Protein AF-A0A832CGD1-F1 (afdb_monomer_lite)

Structure (mmCIF, N/CA/C/O backbone):
data_AF-A0A832CGD1-F1
#
_entry.id   AF-A0A832CGD1-F1
#
loop_
_atom_site.group_PDB
_atom_site.id
_atom_site.type_symbol
_atom_site.label_atom_id
_atom_site.label_alt_id
_atom_site.label_comp_id
_atom_site.label_asym_id
_atom_site.label_entity_id
_atom_site.label_seq_id
_atom_site.pdbx_PDB_ins_code
_atom_site.Cartn_x
_atom_site.Cartn_y
_atom_site.Cartn_z
_atom_site.occupancy
_atom_site.B_iso_or_equiv
_atom_site.auth_seq_id
_atom_site.auth_comp_id
_atom_site.auth_asym_id
_atom_site.auth_atom_id
_atom_site.pdbx_PDB_model_num
ATOM 1 N N . MET A 1 1 ? 2.651 -14.752 -10.579 1.00 85.81 1 MET A N 1
ATOM 2 C CA . MET A 1 1 ? 2.987 -15.434 -9.308 1.00 85.81 1 MET A CA 1
ATOM 3 C C . MET A 1 1 ? 3.191 -14.340 -8.291 1.00 85.81 1 MET A C 1
ATOM 5 O O . MET A 1 1 ? 4.000 -13.462 -8.562 1.00 85.81 1 MET A O 1
ATOM 9 N N . LEU A 1 2 ? 2.469 -14.398 -7.171 1.00 92.62 2 LEU A N 1
ATOM 10 C CA . LEU A 1 2 ? 2.528 -13.385 -6.123 1.00 92.62 2 LEU A CA 1
ATOM 11 C C . LEU A 1 2 ? 3.598 -13.738 -5.085 1.00 92.62 2 LEU A C 1
ATOM 13 O O . LEU A 1 2 ? 3.542 -14.809 -4.482 1.00 92.62 2 LEU A O 1
ATOM 17 N N . ILE A 1 3 ? 4.531 -12.819 -4.861 1.00 94.88 3 ILE A N 1
ATOM 18 C CA . ILE A 1 3 ? 5.553 -12.885 -3.817 1.00 94.88 3 ILE A CA 1
ATOM 19 C C . ILE A 1 3 ? 5.246 -11.794 -2.791 1.00 94.88 3 ILE A C 1
ATOM 21 O O . ILE A 1 3 ? 5.273 -10.608 -3.117 1.00 94.88 3 ILE A O 1
ATOM 25 N N . ASN A 1 4 ? 4.951 -12.182 -1.552 1.00 94.81 4 ASN A N 1
ATOM 26 C CA . ASN A 1 4 ? 4.681 -11.230 -0.475 1.00 94.81 4 ASN A CA 1
ATOM 27 C C . ASN A 1 4 ? 5.993 -10.701 0.116 1.00 94.81 4 ASN A C 1
ATOM 29 O O . ASN A 1 4 ? 6.898 -11.478 0.405 1.00 94.81 4 ASN A O 1
ATOM 33 N N . ILE A 1 5 ? 6.065 -9.388 0.333 1.00 95.12 5 ILE A N 1
ATOM 34 C CA . ILE A 1 5 ? 7.210 -8.711 0.956 1.00 95.12 5 ILE A CA 1
ATOM 35 C C . ILE A 1 5 ? 6.935 -8.508 2.447 1.00 95.12 5 ILE A C 1
ATOM 37 O O . ILE A 1 5 ? 7.677 -8.986 3.299 1.00 95.12 5 ILE A O 1
ATOM 41 N N . ILE A 1 6 ? 5.870 -7.770 2.774 1.00 95.19 6 ILE A N 1
ATOM 42 C CA . ILE A 1 6 ? 5.531 -7.407 4.153 1.00 95.19 6 ILE A CA 1
ATOM 43 C C . ILE A 1 6 ? 4.037 -7.113 4.283 1.00 95.19 6 ILE A C 1
ATOM 45 O O . ILE A 1 6 ? 3.403 -6.632 3.343 1.00 95.19 6 ILE A O 1
ATOM 49 N N . THR A 1 7 ? 3.500 -7.344 5.479 1.00 97.19 7 THR A N 1
ATOM 50 C CA . THR A 1 7 ? 2.145 -6.944 5.861 1.00 97.19 7 THR A CA 1
ATOM 51 C C . THR A 1 7 ? 2.207 -5.952 7.017 1.00 97.19 7 THR A C 1
ATOM 53 O O . THR A 1 7 ? 2.860 -6.204 8.029 1.00 97.19 7 THR A O 1
ATOM 56 N N . VAL A 1 8 ? 1.524 -4.819 6.869 1.00 96.00 8 VAL A N 1
ATOM 57 C CA . VAL A 1 8 ? 1.382 -3.780 7.892 1.00 96.00 8 VAL A CA 1
ATOM 58 C C . VAL A 1 8 ? -0.032 -3.842 8.452 1.00 96.00 8 VAL A C 1
ATOM 60 O O . VAL A 1 8 ? -1.003 -3.710 7.708 1.00 96.00 8 VAL A O 1
ATOM 63 N N . LYS A 1 9 ? -0.144 -4.021 9.770 1.00 97.06 9 LYS A N 1
ATOM 64 C CA . LYS A 1 9 ? -1.425 -3.936 10.475 1.00 97.06 9 LYS A CA 1
ATOM 65 C C . LYS A 1 9 ? -1.806 -2.479 10.667 1.00 97.06 9 LYS A C 1
ATOM 67 O O . LYS A 1 9 ? -0.977 -1.690 11.102 1.00 97.06 9 LYS A O 1
ATOM 72 N N . ILE A 1 10 ? -3.061 -2.149 10.400 1.00 96.81 10 ILE A N 1
ATOM 73 C CA . ILE A 1 10 ? -3.639 -0.831 10.645 1.00 96.81 10 ILE A CA 1
ATOM 74 C C . ILE A 1 10 ? -4.570 -0.939 11.844 1.00 96.81 10 ILE A C 1
ATOM 76 O O . ILE A 1 10 ? -5.603 -1.602 11.775 1.00 96.81 10 ILE A O 1
ATOM 80 N N . LYS A 1 11 ? -4.216 -0.283 12.945 1.00 94.50 11 LYS A N 1
ATOM 81 C CA . LYS A 1 11 ? -5.024 -0.221 14.169 1.00 94.50 11 LYS A CA 1
ATOM 82 C C . LYS A 1 11 ? -5.060 1.186 14.761 1.00 94.50 11 LYS A C 1
ATOM 84 O O . LYS A 1 11 ? -6.083 1.600 15.301 1.00 94.50 11 LYS A O 1
ATOM 89 N N . TYR A 1 12 ? -3.964 1.920 14.638 1.00 93.06 12 TYR A N 1
ATOM 90 C CA . TYR A 1 12 ? -3.787 3.277 15.129 1.00 93.06 12 TYR A CA 1
ATOM 91 C C . TYR A 1 12 ? -3.456 4.226 13.976 1.00 93.06 12 TYR A C 1
ATOM 93 O O . TYR A 1 12 ? -3.007 3.816 12.907 1.00 93.06 12 TYR A O 1
ATOM 101 N N . GLU A 1 13 ? -3.630 5.528 14.195 1.00 88.31 13 GLU A N 1
ATOM 102 C CA . GLU A 1 13 ? -3.329 6.539 13.175 1.00 88.31 13 GLU A CA 1
ATOM 103 C C . GLU A 1 13 ? -1.858 6.512 12.718 1.00 88.31 13 GLU A C 1
ATOM 105 O O . GLU A 1 13 ? -1.567 6.743 11.545 1.00 88.31 13 GLU A O 1
ATOM 110 N N . GLN A 1 14 ? -0.932 6.168 13.618 1.00 91.25 14 GLN A N 1
ATOM 111 C CA . GLN A 1 14 ? 0.495 6.028 13.307 1.00 91.25 14 GLN A CA 1
ATOM 112 C C . GLN A 1 14 ? 0.762 4.917 12.278 1.00 91.25 14 GLN A C 1
ATOM 114 O O . GLN A 1 14 ? 1.667 5.050 11.455 1.00 91.25 14 GLN A O 1
ATOM 119 N N . ASP A 1 15 ? -0.071 3.874 12.243 1.00 93.81 15 ASP A N 1
ATOM 120 C CA . ASP A 1 15 ? 0.079 2.768 11.293 1.00 93.81 15 ASP A CA 1
ATOM 121 C C . ASP A 1 15 ? -0.195 3.216 9.850 1.00 93.81 15 ASP A C 1
ATOM 123 O O . ASP A 1 15 ? 0.390 2.688 8.906 1.00 93.81 15 ASP A O 1
ATOM 127 N N . VAL A 1 16 ? -1.029 4.247 9.661 1.00 93.81 16 VAL A N 1
ATOM 128 C CA . VAL A 1 16 ? -1.251 4.876 8.346 1.00 93.81 16 VAL A CA 1
ATOM 129 C C . VAL A 1 16 ? 0.039 5.528 7.845 1.00 93.81 16 VAL A C 1
ATOM 131 O O . VAL A 1 16 ? 0.376 5.426 6.663 1.00 93.81 16 VAL A O 1
ATOM 134 N N . VAL A 1 17 ? 0.779 6.188 8.742 1.00 92.81 17 VAL A N 1
ATOM 135 C CA . VAL A 1 17 ? 2.075 6.802 8.422 1.00 92.81 17 VAL A CA 1
ATOM 136 C C . VAL A 1 17 ? 3.101 5.720 8.095 1.00 92.81 17 VAL A C 1
ATOM 138 O O . VAL A 1 17 ? 3.796 5.835 7.085 1.00 92.81 17 VAL A O 1
ATOM 141 N N . LEU A 1 18 ? 3.140 4.644 8.885 1.00 93.31 18 LEU A N 1
ATOM 142 C CA . LEU A 1 18 ? 4.021 3.506 8.639 1.00 93.31 18 LEU A CA 1
ATOM 143 C C . LEU A 1 18 ? 3.732 2.851 7.281 1.00 93.31 18 LEU A C 1
ATOM 145 O O . LEU A 1 18 ? 4.651 2.654 6.490 1.00 93.31 18 LEU A O 1
ATOM 149 N N . ALA A 1 19 ? 2.467 2.569 6.959 1.00 96.19 19 ALA A N 1
ATOM 150 C CA . ALA A 1 19 ? 2.083 1.984 5.675 1.00 96.19 19 ALA A CA 1
ATOM 151 C C . ALA A 1 19 ? 2.499 2.868 4.489 1.00 96.19 19 ALA A C 1
ATOM 153 O O . ALA A 1 19 ? 3.036 2.368 3.499 1.00 96.19 19 ALA A O 1
ATOM 154 N N . ARG A 1 20 ? 2.324 4.191 4.606 1.00 96.25 20 ARG A N 1
ATOM 155 C CA . ARG A 1 20 ? 2.798 5.161 3.608 1.00 96.25 20 ARG A CA 1
ATOM 156 C C . ARG A 1 20 ? 4.315 5.103 3.426 1.00 96.25 20 ARG A C 1
ATOM 158 O O . ARG A 1 20 ? 4.786 5.126 2.288 1.00 96.25 20 ARG A O 1
ATOM 165 N N . GLN A 1 21 ? 5.070 5.079 4.525 1.00 94.88 21 GLN A N 1
ATOM 166 C CA . GLN A 1 21 ? 6.532 5.011 4.494 1.00 94.88 21 GLN A CA 1
ATOM 167 C C . GLN A 1 21 ? 6.996 3.714 3.830 1.00 94.88 21 GLN A C 1
ATOM 169 O O . GLN A 1 21 ? 7.759 3.775 2.871 1.00 94.88 21 GLN A O 1
ATOM 174 N N . ARG A 1 22 ? 6.443 2.562 4.237 1.00 95.25 22 ARG A N 1
ATOM 175 C CA . ARG A 1 22 ? 6.742 1.257 3.625 1.00 95.25 22 ARG A CA 1
ATOM 176 C C . ARG A 1 22 ? 6.445 1.237 2.131 1.00 95.25 22 ARG A C 1
ATOM 178 O O . ARG A 1 22 ? 7.292 0.805 1.358 1.00 95.25 22 ARG A O 1
ATOM 185 N N . ALA A 1 23 ? 5.301 1.775 1.711 1.00 97.62 23 ALA A N 1
ATOM 186 C CA . ALA A 1 23 ? 4.961 1.888 0.296 1.00 97.62 23 ALA A CA 1
ATOM 187 C C . ALA A 1 23 ? 6.006 2.694 -0.492 1.00 97.62 23 ALA A C 1
ATOM 189 O O . ALA A 1 23 ? 6.390 2.297 -1.591 1.00 97.62 23 ALA A O 1
ATOM 190 N N . ARG A 1 24 ? 6.482 3.812 0.075 1.00 97.06 24 ARG A N 1
ATOM 191 C CA . ARG A 1 24 ? 7.497 4.664 -0.554 1.00 97.06 24 ARG A CA 1
ATOM 192 C C . ARG A 1 24 ? 8.859 3.971 -0.629 1.00 97.06 24 ARG A C 1
ATOM 194 O O . ARG A 1 24 ? 9.450 3.972 -1.705 1.00 97.06 24 ARG A O 1
ATOM 201 N N . THR A 1 25 ? 9.332 3.375 0.468 1.00 95.19 25 THR A N 1
ATOM 202 C CA . THR A 1 25 ? 10.621 2.664 0.502 1.00 95.19 25 THR A CA 1
ATOM 203 C C . THR A 1 25 ? 10.621 1.505 -0.489 1.00 95.19 25 THR A C 1
ATOM 205 O O . THR A 1 25 ? 11.527 1.409 -1.312 1.00 95.19 25 THR A O 1
ATOM 208 N N . ILE A 1 26 ? 9.576 0.666 -0.481 1.00 96.75 26 ILE A N 1
ATOM 209 C CA . ILE A 1 26 ? 9.467 -0.460 -1.418 1.00 96.75 26 ILE A CA 1
ATOM 210 C C . ILE A 1 26 ? 9.457 0.0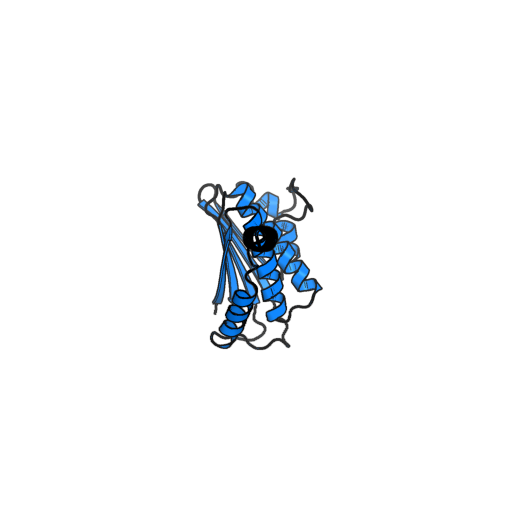51 -2.858 1.00 96.75 26 ILE A C 1
ATOM 212 O O . ILE A 1 26 ? 10.206 -0.460 -3.680 1.00 96.75 26 ILE A O 1
ATOM 216 N N . ALA A 1 27 ? 8.685 1.097 -3.167 1.00 97.94 27 ALA A N 1
ATOM 217 C CA . ALA A 1 27 ? 8.691 1.676 -4.507 1.00 97.94 27 ALA A CA 1
ATOM 218 C C . ALA A 1 27 ? 10.096 2.158 -4.931 1.00 97.94 27 ALA A C 1
ATOM 220 O O . ALA A 1 27 ? 10.508 1.925 -6.065 1.00 97.94 27 ALA A O 1
ATOM 221 N N . GLY A 1 28 ? 10.870 2.760 -4.023 1.00 96.56 28 GLY A N 1
ATOM 222 C CA . GLY A 1 28 ? 12.266 3.117 -4.293 1.00 96.56 28 GLY A CA 1
ATOM 223 C C . GLY A 1 28 ? 13.144 1.900 -4.603 1.00 96.56 28 GLY A C 1
ATOM 224 O O . GLY A 1 28 ? 13.869 1.901 -5.596 1.00 96.56 28 GLY A O 1
ATOM 225 N N . LEU A 1 29 ? 13.025 0.833 -3.809 1.00 95.06 29 LEU A N 1
ATOM 226 C CA . LEU A 1 29 ? 13.774 -0.418 -3.999 1.00 95.06 29 LEU A CA 1
ATOM 227 C C . LEU A 1 29 ? 13.379 -1.167 -5.282 1.00 95.06 29 LEU A C 1
ATOM 229 O O . LEU A 1 29 ? 14.200 -1.873 -5.864 1.00 95.06 29 LEU A O 1
ATOM 233 N N . LEU A 1 30 ? 12.145 -0.982 -5.752 1.00 96.31 30 LEU A N 1
ATOM 234 C CA . LEU A 1 30 ? 11.656 -1.523 -7.022 1.00 96.31 30 LEU A CA 1
ATOM 235 C C . LEU A 1 30 ? 12.039 -0.666 -8.241 1.00 96.31 30 LEU A C 1
ATOM 237 O O . LEU A 1 30 ? 11.706 -1.033 -9.368 1.00 96.31 30 LEU A O 1
ATOM 241 N N . GLY A 1 31 ? 12.744 0.452 -8.041 1.00 96.75 31 GLY A N 1
ATOM 242 C CA . GLY A 1 31 ? 13.248 1.311 -9.114 1.00 96.75 31 GLY A CA 1
ATOM 243 C C . GLY A 1 31 ? 12.253 2.349 -9.637 1.00 96.75 31 GLY A C 1
ATOM 244 O O . GLY A 1 31 ? 12.513 2.959 -10.669 1.00 96.75 31 GLY A O 1
ATOM 245 N N . PHE A 1 32 ? 11.130 2.583 -8.949 1.00 98.25 32 PHE A N 1
ATOM 246 C CA . PHE A 1 32 ? 10.210 3.659 -9.328 1.00 98.25 32 PHE A CA 1
ATOM 247 C C . PHE A 1 32 ? 10.850 5.036 -9.128 1.00 98.25 32 PHE A C 1
ATOM 249 O O . PHE A 1 32 ? 11.561 5.277 -8.147 1.00 98.25 32 PHE A O 1
ATOM 256 N N . ASP A 1 33 ? 10.528 5.975 -10.017 1.00 97.94 33 ASP A N 1
ATOM 257 C CA . ASP A 1 33 ? 10.964 7.361 -9.881 1.00 97.94 33 ASP A CA 1
ATOM 258 C C . ASP A 1 33 ? 10.285 8.079 -8.693 1.00 97.94 33 ASP A C 1
ATOM 260 O O . ASP A 1 33 ? 9.327 7.598 -8.080 1.00 97.94 33 ASP A O 1
ATOM 264 N N . ASN A 1 34 ? 10.770 9.275 -8.353 1.00 97.38 34 ASN A N 1
ATOM 265 C CA . ASN A 1 34 ? 10.245 10.048 -7.222 1.00 97.38 34 ASN A CA 1
ATOM 266 C C . ASN A 1 34 ? 8.763 10.441 -7.370 1.00 97.38 34 ASN A C 1
ATOM 268 O O . ASN A 1 34 ? 8.069 10.622 -6.358 1.00 97.38 34 ASN A O 1
ATOM 272 N N . ASN A 1 35 ? 8.273 10.599 -8.601 1.00 97.56 35 ASN A N 1
ATOM 273 C CA . ASN A 1 35 ? 6.882 10.954 -8.859 1.00 97.56 35 ASN A CA 1
ATOM 274 C C . ASN A 1 35 ? 5.979 9.751 -8.589 1.00 97.56 35 ASN A C 1
ATOM 276 O O . ASN A 1 35 ? 5.002 9.880 -7.849 1.00 97.56 35 ASN A O 1
ATOM 280 N N . ASP A 1 36 ? 6.329 8.577 -9.106 1.00 98.19 36 ASP A N 1
ATOM 281 C CA . ASP A 1 36 ? 5.583 7.344 -8.885 1.00 98.19 36 ASP A CA 1
ATOM 282 C C . ASP A 1 36 ? 5.668 6.877 -7.432 1.00 98.19 36 ASP A C 1
ATOM 284 O O . ASP A 1 36 ? 4.635 6.548 -6.851 1.00 98.19 36 ASP A O 1
ATOM 288 N N . GLN A 1 37 ? 6.824 6.987 -6.771 1.00 98.31 37 GLN A N 1
ATOM 289 C CA . GLN A 1 37 ? 6.926 6.783 -5.319 1.00 98.31 37 GLN A CA 1
ATOM 290 C C . GLN A 1 37 ? 5.929 7.663 -4.545 1.00 98.31 37 GLN A C 1
ATOM 292 O O . GLN A 1 37 ? 5.281 7.224 -3.588 1.00 98.31 37 GLN A O 1
ATOM 297 N N . THR A 1 38 ? 5.775 8.924 -4.958 1.00 96.62 38 THR A N 1
ATOM 298 C CA . THR A 1 38 ? 4.822 9.853 -4.342 1.00 96.62 38 THR A CA 1
ATOM 299 C C . THR A 1 38 ? 3.382 9.431 -4.621 1.00 96.62 38 THR A C 1
ATOM 301 O O . THR A 1 38 ? 2.594 9.358 -3.681 1.00 96.62 38 THR A O 1
ATOM 304 N N . ARG A 1 39 ? 3.043 9.075 -5.865 1.00 97.38 39 ARG A N 1
ATOM 305 C CA . ARG A 1 39 ? 1.707 8.588 -6.249 1.00 97.38 39 ARG A CA 1
ATOM 306 C C . ARG A 1 39 ? 1.305 7.331 -5.481 1.00 97.38 39 ARG A C 1
ATOM 308 O O . ARG A 1 39 ? 0.238 7.322 -4.872 1.00 97.38 39 ARG A O 1
ATOM 315 N N . ILE A 1 40 ? 2.181 6.327 -5.442 1.00 98.50 40 ILE A N 1
ATOM 316 C CA . ILE A 1 40 ? 1.960 5.064 -4.730 1.00 98.50 40 ILE A CA 1
ATOM 317 C C . ILE A 1 40 ? 1.754 5.331 -3.235 1.00 98.50 40 ILE A C 1
ATOM 319 O O . ILE A 1 40 ? 0.754 4.907 -2.659 1.00 98.50 40 ILE A O 1
ATOM 323 N N . SER A 1 41 ? 2.658 6.088 -2.600 1.00 97.19 41 SER A N 1
ATOM 324 C CA . SER A 1 41 ? 2.548 6.385 -1.164 1.00 97.19 41 SER A CA 1
ATOM 325 C C . SER A 1 41 ? 1.276 7.175 -0.817 1.00 97.19 41 SER A C 1
ATOM 327 O O . SER A 1 41 ? 0.658 6.924 0.221 1.00 97.19 41 SER A O 1
ATOM 329 N N . THR A 1 42 ? 0.835 8.084 -1.692 1.00 95.94 42 THR A N 1
ATOM 330 C CA . THR A 1 42 ? -0.434 8.807 -1.540 1.00 95.94 42 THR A CA 1
ATOM 331 C C . THR A 1 42 ? -1.625 7.859 -1.665 1.00 95.94 42 THR A C 1
ATOM 333 O O . THR A 1 42 ? -2.478 7.864 -0.783 1.00 95.94 42 THR A O 1
ATOM 336 N N . ALA A 1 43 ? -1.663 6.992 -2.683 1.00 97.06 43 ALA A N 1
ATOM 337 C CA . ALA A 1 43 ? -2.739 6.014 -2.858 1.00 97.06 43 ALA A CA 1
ATOM 338 C C . ALA A 1 43 ? -2.874 5.081 -1.642 1.00 97.06 43 ALA A C 1
ATOM 340 O O . ALA A 1 43 ? -3.970 4.904 -1.111 1.00 97.06 43 ALA A O 1
ATOM 341 N N . VAL A 1 44 ? -1.752 4.560 -1.133 1.00 98.00 44 VAL A N 1
ATOM 342 C CA . VAL A 1 44 ? -1.726 3.735 0.086 1.00 98.00 44 VAL A CA 1
ATOM 343 C C . VAL A 1 44 ? -2.226 4.513 1.302 1.00 98.00 44 VAL A C 1
ATOM 345 O O . VAL A 1 44 ? -3.003 3.975 2.084 1.00 98.00 44 VAL A O 1
ATOM 348 N N . SER A 1 45 ? -1.850 5.788 1.444 1.00 96.00 45 SER A N 1
ATOM 349 C CA . SER A 1 45 ? -2.306 6.634 2.558 1.00 96.00 45 SER A CA 1
ATOM 350 C C . SER A 1 45 ? -3.819 6.838 2.563 1.00 96.00 45 SER A C 1
ATOM 352 O O . SER A 1 45 ? -4.429 6.829 3.632 1.00 96.00 45 SER A O 1
ATOM 354 N N . GLU A 1 46 ? -4.427 7.028 1.390 1.00 94.94 46 GLU A N 1
ATOM 355 C CA . GLU A 1 46 ? -5.877 7.204 1.262 1.00 94.94 46 GLU A CA 1
ATOM 356 C C . GLU A 1 46 ? -6.625 5.928 1.676 1.00 94.94 46 GLU A C 1
ATOM 358 O O . GLU A 1 46 ? -7.555 5.989 2.484 1.00 94.94 46 GLU A O 1
ATOM 363 N N . ILE A 1 47 ? -6.187 4.758 1.197 1.00 96.12 47 ILE A N 1
ATOM 364 C CA . ILE A 1 47 ? -6.833 3.480 1.535 1.00 96.12 47 ILE A CA 1
ATOM 365 C C . ILE A 1 47 ? -6.594 3.097 3.002 1.00 96.12 47 ILE A C 1
ATOM 367 O O . ILE A 1 47 ? -7.542 2.747 3.703 1.00 96.12 47 ILE A O 1
ATOM 371 N N . ALA A 1 48 ? -5.369 3.249 3.510 1.00 96.25 48 ALA A N 1
ATOM 372 C CA . ALA A 1 48 ? -5.046 2.998 4.916 1.00 96.25 48 ALA A CA 1
ATOM 373 C C . ALA A 1 48 ? -5.872 3.881 5.864 1.00 96.25 48 ALA A C 1
ATOM 375 O O . ALA A 1 48 ? -6.362 3.422 6.898 1.00 96.25 48 ALA A O 1
ATOM 376 N N . ARG A 1 49 ? -6.081 5.152 5.498 1.00 93.81 49 ARG A N 1
ATOM 377 C CA . ARG A 1 49 ? -6.926 6.072 6.264 1.00 93.81 49 ARG A CA 1
ATOM 378 C C . ARG A 1 49 ? -8.385 5.634 6.270 1.00 93.81 49 ARG A C 1
ATOM 380 O O . ARG A 1 49 ? -9.031 5.774 7.307 1.00 93.81 49 ARG A O 1
ATOM 387 N N . ASN A 1 50 ? -8.897 5.110 5.158 1.00 92.62 50 ASN A N 1
ATOM 388 C CA . ASN A 1 50 ? -10.261 4.586 5.101 1.00 92.62 50 ASN A CA 1
ATOM 389 C C . ASN A 1 50 ? -10.428 3.359 6.002 1.00 92.62 50 ASN A C 1
ATOM 391 O O . ASN A 1 50 ? -11.385 3.314 6.773 1.00 92.62 50 ASN A O 1
ATOM 395 N N . ILE A 1 51 ? -9.465 2.434 5.977 1.00 94.88 51 ILE A N 1
ATOM 396 C CA . ILE A 1 51 ? -9.432 1.268 6.872 1.00 94.88 51 ILE A CA 1
ATOM 397 C C . ILE A 1 51 ? -9.468 1.718 8.337 1.00 94.88 51 ILE A C 1
ATOM 399 O O . ILE A 1 51 ? -10.340 1.304 9.102 1.00 94.88 51 ILE A O 1
ATOM 403 N N . TYR A 1 52 ? -8.573 2.630 8.724 1.00 94.12 52 TYR A N 1
ATOM 404 C CA . TYR A 1 52 ? -8.518 3.135 10.095 1.00 94.12 52 TYR A CA 1
ATOM 405 C C . TYR A 1 52 ? -9.820 3.836 10.516 1.00 94.12 52 TYR A C 1
ATOM 407 O O . TYR A 1 52 ? -10.381 3.527 11.565 1.00 94.12 52 TYR A O 1
ATOM 415 N N . LYS A 1 53 ? -10.326 4.767 9.696 1.00 90.56 53 LYS A N 1
ATOM 416 C CA . LYS A 1 53 ? -11.473 5.613 10.064 1.00 90.56 53 LYS A CA 1
ATOM 417 C C . LYS A 1 53 ? -12.819 4.899 10.011 1.00 90.56 53 LYS A C 1
ATOM 419 O O . LYS A 1 53 ? -13.695 5.228 10.806 1.00 90.56 53 LYS A O 1
ATOM 424 N N . TYR A 1 54 ? -13.018 4.002 9.048 1.00 89.19 54 TYR A N 1
ATOM 425 C CA . TYR A 1 54 ? -14.343 3.454 8.749 1.00 89.19 54 TYR A CA 1
ATOM 426 C C . TYR A 1 54 ? -14.489 1.971 9.084 1.00 89.19 54 TYR A C 1
ATOM 428 O O . TYR A 1 54 ? -15.619 1.536 9.311 1.00 89.19 54 TYR A O 1
ATOM 436 N N . ALA A 1 55 ? -13.386 1.218 9.145 1.00 90.56 55 ALA A N 1
ATOM 437 C CA . ALA A 1 55 ? -13.407 -0.213 9.442 1.00 90.56 55 ALA A CA 1
ATOM 438 C C . ALA A 1 55 ? -12.883 -0.570 10.843 1.00 90.56 55 ALA A C 1
ATOM 440 O O . ALA A 1 55 ? -13.089 -1.692 11.297 1.00 90.56 55 ALA A O 1
ATOM 441 N N . GLY A 1 56 ? -12.242 0.369 11.549 1.00 86.69 56 GLY A N 1
ATOM 442 C CA . GLY A 1 56 ? -11.669 0.123 12.880 1.00 86.69 56 GLY A CA 1
ATOM 443 C C . GLY A 1 56 ? -10.369 -0.689 12.855 1.00 86.69 56 GLY A C 1
ATOM 444 O O . GLY A 1 56 ? -9.874 -1.083 13.910 1.00 86.69 56 GLY A O 1
ATOM 445 N N . GLY A 1 57 ? -9.817 -0.919 11.661 1.00 93.38 57 GLY A N 1
ATOM 446 C CA . GLY A 1 57 ? -8.550 -1.600 11.437 1.00 93.38 57 GLY A CA 1
ATOM 447 C C . GLY A 1 57 ? -8.595 -2.619 10.300 1.00 93.38 57 GLY A C 1
ATOM 448 O O . GLY A 1 57 ? -9.656 -2.937 9.768 1.00 93.38 57 GLY A O 1
ATOM 449 N N . GLY A 1 58 ? -7.421 -3.111 9.919 1.00 97.19 58 GLY A N 1
ATOM 450 C CA . GLY A 1 58 ? -7.239 -4.034 8.800 1.00 97.19 58 GLY A CA 1
ATOM 451 C C . GLY A 1 58 ? -5.765 -4.311 8.528 1.00 97.19 58 GLY A C 1
ATOM 452 O O . GLY A 1 58 ? -4.902 -3.957 9.332 1.00 97.19 58 GLY A O 1
ATOM 453 N N . ASP A 1 59 ? -5.479 -4.914 7.384 1.00 98.19 59 ASP A N 1
ATOM 454 C CA . ASP A 1 59 ? -4.140 -5.320 6.973 1.00 98.19 59 ASP A CA 1
ATOM 455 C C . ASP A 1 59 ? -3.821 -4.765 5.578 1.00 98.19 59 ASP A C 1
ATOM 457 O O . ASP A 1 59 ? -4.673 -4.738 4.689 1.00 98.19 59 ASP A O 1
ATOM 461 N N . ILE A 1 60 ? -2.579 -4.319 5.378 1.00 98.56 60 ILE A N 1
ATOM 462 C CA . ILE A 1 60 ? -2.052 -3.919 4.069 1.00 98.56 60 ILE A CA 1
ATOM 463 C C . ILE A 1 60 ? -0.851 -4.793 3.745 1.00 98.56 60 ILE A C 1
ATOM 465 O O . ILE A 1 60 ? 0.182 -4.706 4.406 1.00 98.56 60 ILE A O 1
ATOM 469 N N . THR A 1 61 ? -0.982 -5.620 2.715 1.00 98.62 61 THR A N 1
ATOM 470 C CA . THR A 1 61 ? 0.071 -6.506 2.220 1.00 98.62 61 THR A CA 1
ATOM 471 C C . THR A 1 61 ? 0.698 -5.920 0.966 1.00 98.62 61 THR A C 1
ATOM 473 O O . THR A 1 61 ? 0.006 -5.595 0.003 1.00 98.62 61 THR A O 1
ATOM 476 N N . PHE A 1 62 ? 2.020 -5.813 0.978 1.00 98.38 62 PHE A N 1
ATOM 477 C CA . PHE A 1 62 ? 2.837 -5.392 -0.151 1.00 98.38 62 PHE A CA 1
ATOM 478 C C . PHE A 1 62 ? 3.486 -6.619 -0.779 1.00 98.38 62 PHE A C 1
ATOM 480 O O . PHE A 1 62 ? 4.054 -7.453 -0.069 1.00 98.38 62 PHE A O 1
ATOM 487 N N . GLY A 1 63 ? 3.434 -6.719 -2.101 1.00 97.62 63 GLY A N 1
ATOM 488 C CA . GLY A 1 63 ? 3.993 -7.848 -2.828 1.00 97.62 63 GLY A CA 1
ATOM 489 C C . GLY A 1 63 ? 4.361 -7.502 -4.260 1.00 97.62 63 GLY A C 1
ATOM 490 O O . GLY A 1 63 ? 4.112 -6.400 -4.740 1.00 97.62 63 GLY A O 1
ATOM 491 N N . ILE A 1 64 ? 4.934 -8.470 -4.958 1.00 97.75 64 ILE A N 1
ATOM 492 C CA . ILE A 1 64 ? 5.247 -8.380 -6.382 1.00 97.75 64 ILE A CA 1
ATOM 493 C C . ILE A 1 64 ? 4.492 -9.497 -7.083 1.00 97.75 64 ILE A C 1
ATOM 495 O O . ILE A 1 64 ? 4.590 -10.652 -6.671 1.00 97.75 64 ILE A O 1
ATOM 499 N N . ASP A 1 65 ? 3.748 -9.169 -8.134 1.00 96.75 65 ASP A N 1
ATOM 500 C CA . ASP A 1 65 ? 3.117 -10.162 -8.997 1.00 96.75 65 ASP A CA 1
ATOM 501 C C . ASP A 1 65 ? 3.739 -10.162 -10.394 1.00 96.75 65 ASP A C 1
ATOM 503 O O . ASP A 1 65 ? 3.975 -9.121 -11.005 1.00 96.75 65 ASP A O 1
ATOM 507 N N . GLY A 1 66 ? 4.000 -11.362 -10.900 1.00 94.06 66 GLY A N 1
ATOM 508 C CA . GLY A 1 66 ? 4.431 -11.599 -12.273 1.00 94.06 66 GLY A CA 1
ATOM 509 C C . GLY A 1 66 ? 5.517 -12.663 -12.362 1.00 94.06 66 GLY A C 1
ATOM 510 O O . GLY A 1 66 ? 6.430 -12.713 -11.543 1.00 94.06 66 GLY A O 1
ATOM 511 N N . ASP A 1 67 ? 5.399 -13.531 -13.362 1.00 92.75 67 ASP A N 1
ATOM 512 C CA . ASP A 1 67 ? 6.376 -14.570 -13.719 1.00 92.75 67 ASP A CA 1
ATOM 513 C C . ASP A 1 67 ? 7.319 -14.138 -14.859 1.00 92.75 67 ASP A C 1
ATOM 515 O O . ASP A 1 67 ? 8.276 -14.835 -15.187 1.00 92.75 67 ASP A O 1
ATOM 519 N N . LYS A 1 68 ? 7.062 -12.967 -15.448 1.00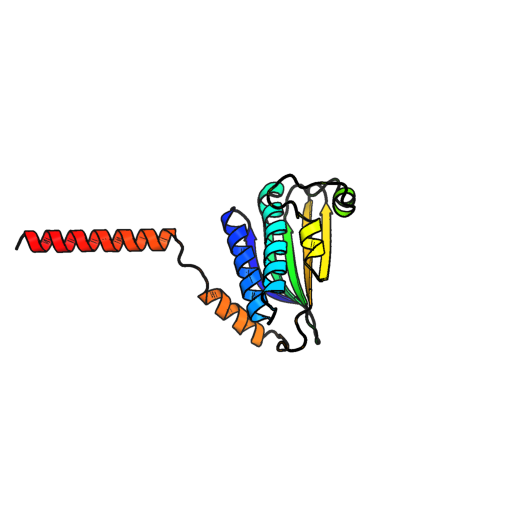 92.75 68 LYS A N 1
ATOM 520 C CA . LYS A 1 68 ? 7.855 -12.333 -16.502 1.00 92.75 68 LYS A CA 1
ATOM 521 C C . LYS A 1 68 ? 7.821 -10.816 -16.353 1.00 92.75 68 LYS A C 1
ATOM 523 O O . LYS A 1 68 ? 6.986 -10.270 -15.636 1.00 92.75 68 LYS A O 1
ATOM 528 N N . LYS A 1 69 ? 8.722 -10.129 -17.055 1.00 94.44 69 LYS A N 1
ATOM 529 C CA . LYS A 1 69 ? 8.717 -8.664 -17.121 1.00 94.44 69 LYS A CA 1
ATOM 530 C C . LYS A 1 69 ? 7.612 -8.124 -18.055 1.00 94.44 69 LYS A C 1
ATOM 532 O O . LYS A 1 69 ? 7.329 -8.766 -19.070 1.00 94.44 69 LYS A O 1
ATOM 537 N N . PRO A 1 70 ? 7.075 -6.921 -17.776 1.00 95.81 70 PRO A N 1
ATOM 538 C CA . PRO A 1 70 ? 7.239 -6.192 -16.517 1.00 95.81 70 PRO A CA 1
ATOM 539 C C . PRO A 1 70 ? 6.428 -6.859 -15.395 1.00 95.81 70 PRO A C 1
ATOM 541 O O . PRO A 1 70 ? 5.318 -7.334 -15.624 1.00 95.81 70 PRO A O 1
ATOM 544 N N . GLN A 1 71 ? 6.988 -6.884 -14.187 1.00 97.50 71 GLN A N 1
ATOM 545 C CA . GLN A 1 71 ? 6.257 -7.303 -12.991 1.00 97.50 71 GLN A CA 1
ATOM 546 C C . GLN A 1 71 ? 5.418 -6.140 -12.448 1.00 97.50 71 GLN A C 1
ATOM 548 O O . GLN A 1 71 ? 5.558 -4.994 -12.878 1.00 97.50 71 GLN A O 1
ATOM 553 N N . VAL A 1 72 ? 4.531 -6.423 -11.500 1.00 98.31 72 VAL A N 1
ATOM 554 C CA . VAL A 1 72 ? 3.624 -5.445 -10.897 1.00 98.31 72 VAL A CA 1
ATOM 555 C C . VAL A 1 72 ? 3.898 -5.359 -9.403 1.00 98.31 72 VAL A C 1
ATOM 557 O O . VAL A 1 72 ? 3.882 -6.371 -8.706 1.00 98.31 72 VAL A O 1
ATOM 560 N N . PHE A 1 73 ? 4.110 -4.145 -8.898 1.00 98.50 73 PHE A N 1
ATOM 561 C CA . PHE A 1 73 ? 4.077 -3.884 -7.466 1.00 98.50 73 PHE A CA 1
ATOM 562 C C . PHE A 1 73 ? 2.617 -3.883 -7.022 1.00 98.50 73 PHE A C 1
ATOM 564 O O . PHE A 1 73 ? 1.865 -2.979 -7.394 1.00 98.50 73 PHE A O 1
ATOM 571 N N . ILE A 1 74 ? 2.210 -4.910 -6.277 1.00 98.44 74 ILE A N 1
ATOM 572 C CA . ILE A 1 74 ? 0.833 -5.100 -5.831 1.00 98.44 74 ILE A CA 1
ATOM 573 C C . ILE A 1 74 ? 0.692 -4.712 -4.357 1.00 98.44 74 ILE A C 1
ATOM 575 O O . ILE A 1 74 ? 1.532 -5.043 -3.516 1.00 98.44 74 ILE A O 1
ATOM 579 N N . ILE A 1 75 ? -0.392 -4.012 -4.041 1.00 98.75 75 ILE A N 1
ATOM 580 C CA . ILE A 1 75 ? -0.797 -3.667 -2.683 1.00 98.75 75 ILE A CA 1
ATOM 581 C C . ILE A 1 75 ? -2.213 -4.193 -2.465 1.00 98.75 75 ILE A C 1
ATOM 583 O O . ILE A 1 75 ? -3.137 -3.812 -3.183 1.00 98.75 75 ILE A O 1
ATOM 587 N N . ILE A 1 76 ? -2.378 -5.064 -1.474 1.00 98.69 76 ILE A N 1
ATOM 588 C CA . ILE A 1 76 ? -3.657 -5.666 -1.097 1.00 98.69 76 ILE A CA 1
ATOM 589 C C . ILE A 1 76 ? -4.038 -5.125 0.277 1.00 98.69 76 ILE A C 1
ATOM 591 O O . ILE A 1 76 ? -3.342 -5.378 1.257 1.00 98.69 76 ILE A O 1
ATOM 595 N N . CYS A 1 77 ? -5.133 -4.382 0.342 1.00 98.38 77 CYS A N 1
ATOM 596 C CA . CYS A 1 77 ? -5.662 -3.794 1.562 1.00 98.38 77 CYS A CA 1
ATOM 597 C C . CYS A 1 77 ? -6.970 -4.501 1.925 1.00 98.38 77 CYS A C 1
ATOM 599 O O . CYS A 1 77 ? -7.896 -4.505 1.116 1.00 98.38 77 CYS A O 1
ATOM 601 N N . GLU A 1 78 ? -7.061 -5.080 3.117 1.00 97.94 78 GLU A N 1
ATOM 602 C CA . GLU A 1 78 ? -8.224 -5.850 3.566 1.00 97.94 78 GLU A CA 1
ATOM 603 C C . GLU A 1 78 ? -8.669 -5.391 4.957 1.00 97.94 78 GLU A C 1
ATOM 605 O O . GLU A 1 78 ? -7.857 -5.235 5.869 1.00 97.94 78 GLU A O 1
ATOM 610 N N . ASP A 1 79 ? -9.973 -5.196 5.131 1.00 97.19 79 ASP A N 1
ATOM 611 C CA . ASP A 1 79 ? -10.597 -4.939 6.424 1.00 97.19 79 ASP A CA 1
ATOM 612 C C . ASP A 1 79 ? -11.819 -5.834 6.648 1.00 97.19 79 ASP A C 1
ATOM 614 O O . ASP A 1 79 ? -12.362 -6.424 5.716 1.00 97.19 79 ASP A O 1
ATOM 618 N N . LYS A 1 80 ? -12.242 -5.933 7.910 1.00 93.88 80 LYS A N 1
ATOM 619 C CA . LYS A 1 80 ? -13.454 -6.656 8.338 1.00 93.88 80 LYS A CA 1
ATOM 620 C C . LYS A 1 80 ? -14.489 -5.696 8.924 1.00 93.88 80 LYS A C 1
ATOM 622 O O . LYS A 1 80 ? -15.166 -6.012 9.901 1.00 93.88 80 LYS A O 1
ATOM 627 N N . GLY A 1 81 ? -14.514 -4.473 8.402 1.00 91.88 81 GLY A N 1
ATOM 628 C CA . GLY A 1 81 ? -15.394 -3.417 8.866 1.00 91.88 81 GLY A CA 1
ATOM 629 C C . GLY A 1 81 ? -16.832 -3.595 8.391 1.00 91.88 81 GLY A C 1
ATOM 630 O O . GLY A 1 81 ? -17.252 -4.630 7.887 1.00 91.88 81 GLY A O 1
ATOM 631 N N . LYS A 1 82 ? -17.601 -2.514 8.499 1.00 90.38 82 LYS A N 1
ATOM 632 C CA . LYS A 1 82 ? -19.013 -2.469 8.092 1.00 90.38 82 LYS A CA 1
ATOM 633 C C . LYS A 1 82 ? -19.256 -2.593 6.579 1.00 90.38 82 LYS A C 1
ATOM 635 O O . LYS A 1 82 ? -20.412 -2.695 6.182 1.00 90.38 82 LYS A O 1
ATOM 640 N N . GLY A 1 83 ? -18.213 -2.560 5.750 1.00 89.88 83 GLY A N 1
ATOM 641 C CA . GLY A 1 83 ? -18.329 -2.469 4.293 1.00 89.88 83 GLY A CA 1
ATOM 642 C C . GLY A 1 83 ? -18.808 -1.097 3.795 1.00 89.88 83 GLY A C 1
ATOM 643 O O . GLY A 1 83 ? -18.967 -0.144 4.564 1.00 89.88 83 GLY A O 1
ATOM 644 N N . ILE A 1 84 ? -19.014 -0.993 2.485 1.00 88.06 84 ILE A N 1
ATOM 645 C CA . ILE A 1 84 ? -19.415 0.219 1.767 1.00 88.06 84 ILE A CA 1
ATOM 646 C C . ILE A 1 84 ? -20.752 -0.065 1.075 1.00 88.06 84 ILE A C 1
ATOM 648 O O . ILE A 1 84 ? -20.816 -0.901 0.182 1.00 88.06 84 ILE A O 1
ATOM 652 N N . GLU A 1 85 ? -21.813 0.627 1.493 1.00 85.38 85 GLU A N 1
ATOM 653 C CA . GLU A 1 85 ? -23.179 0.415 0.986 1.00 85.38 85 GLU A CA 1
ATOM 654 C C . GLU A 1 85 ? -23.354 0.927 -0.454 1.00 85.38 85 GLU A C 1
ATOM 656 O O . GLU A 1 85 ? -23.795 0.185 -1.324 1.00 85.38 85 GLU A O 1
ATOM 661 N 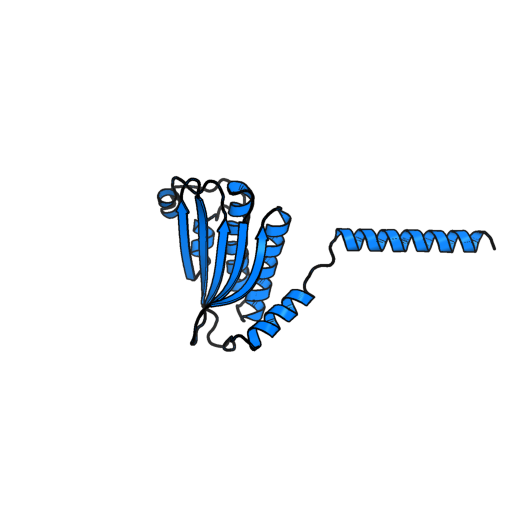N . ASN A 1 86 ? -22.900 2.153 -0.735 1.00 83.44 86 ASN A N 1
ATOM 662 C CA . ASN A 1 86 ? -23.050 2.798 -2.045 1.00 83.44 86 ASN A CA 1
ATOM 663 C C . ASN A 1 86 ? -21.728 2.801 -2.832 1.00 83.44 86 ASN A C 1
ATOM 665 O O . ASN A 1 86 ? -21.250 3.853 -3.266 1.00 83.44 86 ASN A O 1
ATOM 669 N N . LEU A 1 87 ? -21.075 1.641 -2.959 1.00 86.31 87 LEU A N 1
ATOM 670 C CA . LEU A 1 87 ? -19.758 1.553 -3.603 1.00 86.31 87 LEU A CA 1
ATOM 671 C C . LEU A 1 87 ? -19.785 2.048 -5.059 1.00 86.31 87 LEU A C 1
ATOM 673 O O . LEU A 1 87 ? -18.896 2.805 -5.453 1.00 86.31 87 LEU A O 1
ATOM 677 N N . ASP A 1 88 ? -20.811 1.679 -5.826 1.00 84.56 88 ASP A N 1
ATOM 678 C CA . ASP A 1 88 ? -20.940 2.070 -7.234 1.00 84.56 88 ASP A CA 1
ATOM 679 C C . ASP A 1 88 ? -21.053 3.594 -7.392 1.00 84.56 88 ASP A C 1
ATOM 681 O O . ASP A 1 88 ? -20.304 4.191 -8.164 1.00 84.56 88 ASP A O 1
ATOM 685 N N . GLU A 1 89 ? -21.867 4.260 -6.566 1.00 81.94 89 GLU A N 1
ATOM 686 C CA . GLU A 1 89 ? -22.001 5.727 -6.575 1.00 81.94 89 GLU A CA 1
ATOM 687 C C . GLU A 1 89 ? -20.673 6.440 -6.257 1.00 81.94 89 GLU A C 1
ATOM 689 O O . GLU A 1 89 ? -20.359 7.498 -6.819 1.00 81.94 89 GLU A O 1
ATOM 694 N N . ILE A 1 90 ? -19.864 5.861 -5.359 1.00 82.88 90 ILE A N 1
ATOM 695 C CA . ILE A 1 90 ? -18.525 6.372 -5.043 1.00 82.88 90 ILE A CA 1
ATOM 696 C C . ILE A 1 90 ? -17.602 6.208 -6.250 1.00 82.88 90 ILE A C 1
ATOM 698 O O . ILE A 1 90 ? -16.843 7.124 -6.561 1.00 82.88 90 ILE A O 1
ATOM 702 N N . LEU A 1 91 ? -17.652 5.071 -6.946 1.00 83.44 91 LEU A N 1
ATOM 703 C CA . LEU A 1 91 ? -16.818 4.813 -8.121 1.00 83.44 91 LEU A CA 1
ATOM 704 C C . LEU A 1 91 ? -17.218 5.650 -9.343 1.00 83.44 91 LEU A C 1
ATOM 706 O O . LEU A 1 91 ? -16.350 5.966 -10.161 1.00 83.44 91 LEU A O 1
ATOM 710 N N . GLU A 1 92 ? -18.482 6.057 -9.43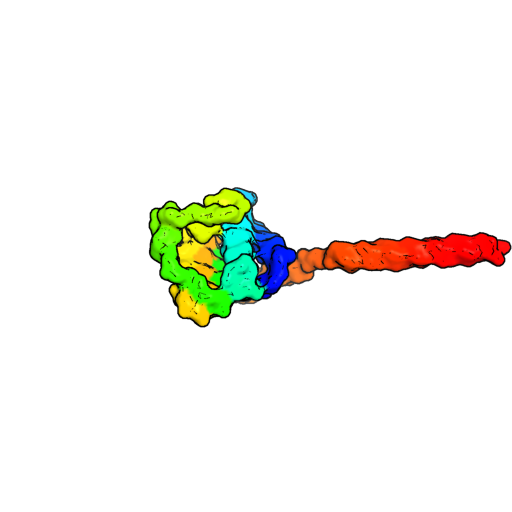5 1.00 81.62 92 GLU A N 1
ATOM 711 C CA . GLU A 1 92 ? -19.004 6.967 -10.461 1.00 81.62 92 GLU A CA 1
ATOM 712 C C . GLU A 1 92 ? -18.613 8.437 -10.236 1.00 81.62 92 GLU A C 1
ATOM 714 O O . GLU A 1 92 ? -18.772 9.267 -11.130 1.00 81.62 92 GLU A O 1
ATOM 719 N N . GLY A 1 93 ? -18.048 8.784 -9.073 1.00 69.75 93 GLY A N 1
ATOM 720 C CA . GLY A 1 93 ? -17.617 10.156 -8.782 1.00 69.75 93 GLY A CA 1
ATOM 721 C C . GLY A 1 93 ? -18.694 11.052 -8.177 1.00 69.75 93 GLY A C 1
ATOM 722 O O . GLY A 1 93 ? -18.441 12.238 -7.961 1.00 69.75 93 GLY A O 1
ATOM 723 N N . ASN A 1 94 ? -19.862 10.496 -7.855 1.00 64.56 94 ASN A N 1
ATOM 724 C CA . ASN A 1 94 ? -20.986 11.243 -7.290 1.00 64.56 94 ASN A CA 1
ATOM 725 C C . ASN A 1 94 ? -20.815 11.525 -5.785 1.00 64.56 94 ASN A C 1
ATOM 727 O O . ASN A 1 94 ? -21.505 12.375 -5.222 1.00 64.56 94 ASN A O 1
ATOM 731 N N . TYR A 1 95 ? -19.841 10.877 -5.139 1.00 64.69 95 TYR A N 1
ATOM 732 C CA . TYR A 1 95 ? -19.518 11.065 -3.728 1.00 64.69 95 TYR A CA 1
ATOM 733 C C . TYR A 1 95 ? -18.234 11.884 -3.529 1.00 64.69 95 TYR A C 1
ATOM 735 O O . TYR A 1 95 ? -17.154 11.514 -3.995 1.00 64.69 95 TYR A O 1
ATOM 743 N N . LYS A 1 96 ? -18.321 12.983 -2.769 1.00 58.72 96 LYS A N 1
ATOM 744 C CA . LYS A 1 96 ? -17.149 13.754 -2.322 1.00 58.72 96 LYS A CA 1
ATOM 745 C C . LYS A 1 96 ? -16.738 13.312 -0.922 1.00 58.72 96 LYS A C 1
ATOM 747 O O . LYS A 1 96 ? -17.481 13.502 0.037 1.00 58.72 96 LYS A O 1
ATOM 752 N N . SER A 1 97 ? -15.524 12.778 -0.785 1.00 55.44 97 SER A N 1
ATOM 753 C CA . SER A 1 97 ? -14.958 12.453 0.527 1.00 55.44 97 SER A CA 1
ATOM 754 C C . SER A 1 97 ? -14.776 13.719 1.371 1.00 55.44 97 SER A C 1
ATOM 756 O O . SER A 1 97 ? -14.143 14.678 0.929 1.00 55.44 97 SER A O 1
ATOM 758 N N . THR A 1 98 ? -15.268 13.705 2.607 1.00 53.06 98 THR A N 1
ATOM 759 C CA . THR A 1 98 ? -15.265 14.847 3.536 1.00 53.06 98 THR A CA 1
ATOM 760 C C . THR A 1 98 ? -13.956 15.054 4.307 1.00 53.06 98 THR A C 1
ATOM 762 O O . THR A 1 98 ? -13.875 15.984 5.105 1.00 53.06 98 THR A O 1
ATOM 765 N N . THR A 1 99 ? -12.904 14.247 4.098 1.00 50.06 99 THR A N 1
ATOM 766 C CA . THR A 1 99 ? -11.659 14.371 4.881 1.00 50.06 99 THR A CA 1
ATOM 767 C C . THR A 1 99 ? -10.409 14.599 4.028 1.00 50.06 99 THR A C 1
ATOM 769 O O . THR A 1 99 ? -10.116 13.792 3.158 1.00 50.06 99 THR A O 1
ATOM 772 N N . GLY A 1 100 ? -9.696 15.695 4.335 1.00 51.97 100 GLY A N 1
ATOM 773 C CA . GLY A 1 100 ? -8.288 16.043 4.061 1.00 51.97 100 GLY A CA 1
ATOM 774 C C . GLY A 1 100 ? -7.628 15.523 2.778 1.00 51.97 100 GLY A C 1
ATOM 775 O O . GLY A 1 100 ? -7.217 14.375 2.746 1.00 51.97 100 GLY A O 1
ATOM 776 N N . MET A 1 101 ? -7.426 16.425 1.806 1.00 48.94 101 MET A N 1
ATOM 777 C CA . MET A 1 101 ? -6.896 16.271 0.428 1.00 48.94 101 MET A CA 1
ATOM 778 C C . MET A 1 101 ? -7.901 15.901 -0.674 1.00 48.94 101 MET A C 1
ATOM 780 O O . MET A 1 101 ? -7.624 16.192 -1.834 1.00 48.94 101 MET A O 1
ATOM 784 N N . GLY A 1 102 ? -9.090 15.383 -0.346 1.00 53.44 102 GLY A N 1
ATOM 785 C CA . GLY A 1 102 ? -10.198 15.258 -1.312 1.00 53.44 102 GLY A CA 1
ATOM 786 C C . GLY A 1 102 ? -9.976 14.239 -2.439 1.00 53.44 102 GLY A C 1
ATOM 787 O O . GLY A 1 102 ? -10.638 14.323 -3.472 1.00 53.44 102 GLY A O 1
ATOM 788 N N . LEU A 1 103 ? -9.041 13.302 -2.255 1.00 63.81 103 LEU A N 1
ATOM 789 C CA . LEU A 1 103 ? -8.705 12.271 -3.235 1.00 63.81 103 LEU A CA 1
ATOM 790 C C . LEU A 1 103 ? -9.503 10.985 -2.974 1.00 63.81 103 LEU A C 1
ATOM 792 O O . LEU A 1 103 ? -10.194 10.516 -3.879 1.00 63.81 103 LEU A O 1
ATOM 796 N N . GLY A 1 104 ? -9.488 10.446 -1.751 1.00 81.62 104 GLY A N 1
ATOM 797 C CA . GLY A 1 104 ? -10.288 9.277 -1.382 1.00 81.62 104 GLY A CA 1
ATOM 798 C C . GLY A 1 104 ? -10.019 8.050 -2.267 1.00 81.62 104 GLY A C 1
ATOM 799 O O . GLY A 1 104 ? -8.971 7.925 -2.901 1.00 81.62 104 GLY A O 1
ATOM 800 N N . ILE A 1 105 ? -10.995 7.140 -2.340 1.00 89.31 105 ILE A N 1
ATOM 801 C CA . ILE A 1 105 ? -10.907 5.897 -3.135 1.00 89.31 105 ILE A CA 1
ATOM 802 C C . ILE A 1 105 ? -10.655 6.201 -4.624 1.00 89.31 105 ILE A C 1
ATOM 804 O O . ILE A 1 105 ? -9.807 5.577 -5.258 1.00 89.31 105 ILE A O 1
ATOM 808 N N . LEU A 1 106 ? -11.338 7.209 -5.176 1.00 89.50 106 LEU A N 1
ATOM 809 C CA . LEU A 1 106 ? -11.181 7.635 -6.573 1.00 89.50 106 LEU A CA 1
ATOM 810 C C . LEU A 1 106 ? -9.789 8.191 -6.871 1.00 89.50 106 LEU A C 1
ATOM 812 O O . LEU A 1 106 ? -9.239 7.964 -7.946 1.00 89.50 106 LEU A O 1
ATOM 816 N N . GLY A 1 107 ? -9.226 8.952 -5.939 1.00 89.75 107 GLY A N 1
ATOM 817 C CA . GLY A 1 107 ? -7.888 9.499 -6.061 1.00 89.75 107 GLY A CA 1
ATOM 818 C C . GLY A 1 107 ? -6.841 8.396 -6.036 1.00 89.75 107 GLY A C 1
ATOM 819 O O . GLY A 1 107 ? -5.984 8.379 -6.912 1.00 89.75 107 GLY A O 1
ATOM 820 N N . ALA A 1 108 ? -6.968 7.424 -5.127 1.00 93.38 108 ALA A N 1
ATOM 821 C CA . ALA A 1 108 ? -6.119 6.233 -5.132 1.00 93.38 108 ALA A CA 1
ATOM 822 C C . ALA A 1 108 ? -6.205 5.482 -6.476 1.00 93.38 108 ALA A C 1
ATOM 824 O O . ALA A 1 108 ? -5.173 5.194 -7.078 1.00 93.38 108 ALA A O 1
ATOM 825 N N . LYS A 1 109 ? -7.419 5.280 -7.011 1.00 94.12 109 LYS A N 1
ATOM 826 C CA . LYS A 1 109 ? -7.644 4.674 -8.336 1.00 94.12 109 LYS A CA 1
ATOM 827 C C . LYS A 1 109 ? -6.941 5.421 -9.474 1.00 94.12 109 LYS A C 1
ATOM 829 O O . LYS A 1 109 ? -6.418 4.783 -10.375 1.00 94.12 109 LYS A O 1
ATOM 834 N N . LYS A 1 110 ? -6.903 6.758 -9.445 1.00 94.25 110 LYS A N 1
ATOM 835 C CA . LYS A 1 110 ? -6.250 7.584 -10.483 1.00 94.25 110 LYS A CA 1
ATOM 836 C C . LYS A 1 110 ? -4.720 7.585 -10.412 1.00 94.25 110 LYS A C 1
ATOM 838 O O . LYS A 1 110 ? -4.074 7.971 -11.381 1.00 94.25 110 LYS A O 1
ATOM 843 N N . LEU A 1 111 ? -4.145 7.237 -9.262 1.00 95.88 111 LEU A N 1
ATOM 844 C CA . LEU A 1 111 ? -2.696 7.268 -9.029 1.00 95.88 111 LEU A CA 1
ATOM 845 C C . LEU A 1 111 ? -2.004 5.944 -9.399 1.00 95.88 111 LEU A C 1
ATOM 847 O O . LEU A 1 111 ? -0.782 5.922 -9.567 1.00 95.88 111 LEU A O 1
ATOM 851 N N . MET A 1 112 ? -2.780 4.868 -9.532 1.00 98.00 112 MET A N 1
ATOM 852 C CA . MET A 1 112 ? -2.316 3.499 -9.764 1.00 98.00 112 MET A CA 1
ATOM 853 C C . MET A 1 112 ? -2.674 3.034 -11.180 1.00 98.00 112 MET A C 1
ATOM 855 O O . MET A 1 112 ? -3.589 3.575 -11.796 1.00 98.00 112 MET A O 1
ATOM 859 N N . ASP A 1 113 ? -1.959 2.033 -11.696 1.00 98.12 113 ASP A N 1
ATOM 860 C CA . ASP A 1 113 ? -2.213 1.494 -13.043 1.00 98.12 113 ASP A CA 1
ATOM 861 C C . ASP A 1 113 ? -3.337 0.449 -13.012 1.00 98.12 113 ASP A C 1
ATOM 863 O O . ASP A 1 113 ? -4.158 0.366 -13.924 1.00 98.12 113 ASP A O 1
ATOM 867 N N . TYR A 1 114 ? -3.399 -0.314 -11.918 1.00 97.81 114 TYR A N 1
ATOM 868 C CA . TYR A 1 114 ? -4.439 -1.296 -11.642 1.00 97.81 114 TYR A CA 1
ATOM 869 C C . TYR A 1 114 ? -5.138 -0.943 -10.337 1.00 97.81 114 TYR A C 1
ATOM 871 O O . TYR A 1 114 ? -4.494 -0.579 -9.349 1.00 97.81 114 TYR A O 1
ATOM 879 N N . PHE A 1 115 ? -6.461 -1.071 -10.326 1.00 97.44 115 PHE A N 1
ATOM 880 C CA . PHE A 1 115 ? -7.268 -0.826 -9.142 1.00 97.44 115 PHE A CA 1
ATOM 881 C C . PHE A 1 115 ? -8.541 -1.664 -9.192 1.00 97.44 115 PHE A C 1
ATOM 883 O O . PHE A 1 115 ? -9.323 -1.554 -10.138 1.00 97.44 115 PHE A O 1
ATOM 890 N N . HIS A 1 116 ? -8.767 -2.446 -8.146 1.00 97.06 116 HIS A N 1
ATOM 891 C CA . HIS A 1 116 ? -9.978 -3.224 -7.930 1.00 97.06 116 HIS A CA 1
ATOM 892 C C . HIS A 1 116 ? -10.446 -3.048 -6.490 1.00 97.06 116 HIS A C 1
ATOM 894 O O . HIS A 1 116 ? -9.623 -2.979 -5.577 1.00 97.06 116 HIS A O 1
ATOM 900 N N . ILE A 1 117 ? -11.755 -2.957 -6.283 1.00 96.12 117 ILE A N 1
ATOM 901 C CA . ILE A 1 117 ? -12.352 -2.841 -4.954 1.00 96.12 117 ILE A CA 1
ATOM 902 C C . ILE A 1 117 ? -13.594 -3.718 -4.875 1.00 96.12 117 ILE A C 1
ATOM 904 O O . ILE A 1 117 ? -14.468 -3.655 -5.733 1.00 96.12 117 ILE A O 1
ATOM 908 N N . GLU A 1 118 ? -13.664 -4.509 -3.815 1.00 95.56 118 GLU A N 1
ATOM 909 C CA . GLU A 1 118 ? -14.817 -5.320 -3.451 1.00 95.56 118 GLU A CA 1
ATOM 910 C C . GLU A 1 118 ? -15.205 -4.951 -2.028 1.00 95.56 118 GLU A C 1
ATOM 912 O O . GLU A 1 118 ? -14.358 -4.878 -1.138 1.00 95.56 118 GLU A O 1
ATOM 917 N N . SER A 1 119 ? -16.483 -4.689 -1.797 1.00 94.62 119 SER A N 1
ATOM 918 C CA . SER A 1 119 ? -16.989 -4.405 -0.462 1.00 94.62 119 SER A CA 1
ATOM 919 C C . SER A 1 119 ? -18.357 -5.028 -0.300 1.00 94.62 119 SER A C 1
ATOM 921 O O . SER A 1 119 ? -19.173 -4.986 -1.221 1.00 94.62 119 SER A O 1
ATOM 923 N N . LYS A 1 120 ? -18.612 -5.594 0.876 1.00 92.81 120 LYS A N 1
ATOM 924 C CA . LYS A 1 120 ? -19.925 -6.120 1.228 1.00 92.81 120 LYS A CA 1
ATOM 925 C C . LYS A 1 120 ? -20.309 -5.648 2.618 1.00 92.81 120 LYS A C 1
ATOM 927 O O . LYS A 1 120 ? -19.524 -5.734 3.565 1.00 92.81 120 LYS A O 1
ATOM 932 N N . VAL A 1 121 ? -21.529 -5.122 2.724 1.00 92.06 121 VAL A N 1
ATOM 933 C CA . VAL A 1 121 ? -22.071 -4.591 3.977 1.00 92.06 121 VAL A CA 1
ATOM 934 C C . VAL A 1 121 ? -22.043 -5.683 5.048 1.00 92.06 121 VAL A C 1
ATOM 936 O O . VAL A 1 121 ? -22.572 -6.774 4.848 1.00 92.06 121 VAL A O 1
ATOM 939 N N . GLY A 1 122 ? -21.396 -5.383 6.173 1.00 91.12 122 GLY A N 1
ATOM 940 C CA . GLY A 1 122 ? -21.201 -6.297 7.301 1.00 91.12 122 GLY A CA 1
ATOM 941 C C . GLY A 1 122 ? -20.052 -7.306 7.166 1.00 91.12 122 GLY A C 1
ATOM 942 O O . GLY A 1 122 ? -19.787 -8.010 8.136 1.00 91.12 122 GLY A O 1
ATOM 943 N N . GLU A 1 123 ? -19.366 -7.381 6.020 1.00 92.69 123 GLU A N 1
ATOM 944 C CA . GLU A 1 123 ? -18.255 -8.328 5.800 1.00 92.69 123 GLU A CA 1
ATOM 945 C C . GLU A 1 123 ? -16.887 -7.647 5.658 1.00 92.69 123 GLU A C 1
ATOM 947 O O . GLU A 1 123 ? -15.869 -8.258 5.985 1.00 92.69 123 GLU A O 1
ATOM 952 N N . GLY A 1 124 ? -16.862 -6.383 5.227 1.00 95.50 124 GLY A N 1
ATOM 953 C CA . GLY A 1 124 ? -15.647 -5.580 5.102 1.00 95.50 124 GLY A CA 1
ATOM 954 C C . GLY A 1 124 ? -15.358 -5.154 3.668 1.00 95.50 124 GLY A C 1
ATOM 955 O O . GLY A 1 124 ? -16.228 -5.207 2.794 1.00 95.50 124 GLY A O 1
ATOM 956 N N . THR A 1 125 ? -14.134 -4.683 3.441 1.00 96.62 125 THR A N 1
ATOM 957 C CA . THR A 1 125 ? -13.676 -4.191 2.135 1.00 96.62 125 THR A CA 1
ATOM 958 C C . THR A 1 125 ? -12.309 -4.761 1.789 1.00 96.62 125 THR A C 1
ATOM 960 O O . THR A 1 125 ? -11.418 -4.847 2.633 1.00 96.62 125 THR A O 1
ATOM 963 N N . LYS A 1 126 ? -12.129 -5.102 0.514 1.00 98.00 126 LYS A N 1
ATOM 964 C CA . LYS A 1 126 ? -10.861 -5.487 -0.092 1.00 98.00 126 LYS A CA 1
ATOM 965 C C . LYS A 1 126 ? -10.540 -4.545 -1.241 1.00 98.00 126 LYS A C 1
ATOM 967 O O . LYS A 1 126 ? -11.337 -4.384 -2.160 1.00 98.00 126 LYS A O 1
ATOM 972 N N . VAL A 1 127 ? -9.358 -3.945 -1.209 1.00 98.12 127 VAL A N 1
ATOM 973 C CA . VAL A 1 127 ? -8.825 -3.102 -2.282 1.00 98.12 127 VAL A CA 1
ATOM 974 C C . VAL A 1 127 ? -7.527 -3.712 -2.780 1.00 98.12 127 VAL A C 1
ATOM 976 O O . VAL A 1 127 ? -6.619 -3.969 -1.996 1.00 98.12 127 VAL A O 1
ATOM 979 N N . VAL A 1 128 ? -7.420 -3.916 -4.087 1.00 98.56 128 VAL A N 1
ATOM 980 C CA . VAL A 1 128 ? -6.197 -4.373 -4.747 1.00 98.56 128 VAL A CA 1
ATOM 981 C C . VAL A 1 128 ? -5.721 -3.271 -5.679 1.00 98.56 128 VAL A C 1
ATOM 983 O O . VAL A 1 128 ? -6.443 -2.857 -6.583 1.00 98.56 128 VAL A O 1
ATOM 986 N N . MET A 1 129 ? -4.505 -2.787 -5.458 1.00 98.56 129 MET A N 1
ATOM 987 C CA . MET A 1 129 ? -3.867 -1.760 -6.277 1.00 98.56 129 MET A CA 1
ATOM 988 C C . MET A 1 129 ? -2.584 -2.305 -6.888 1.00 98.56 129 MET A C 1
ATOM 990 O O . MET A 1 129 ? -1.865 -3.055 -6.235 1.00 98.56 129 MET A O 1
ATOM 994 N N . GLY A 1 130 ? -2.269 -1.894 -8.112 1.00 98.44 130 GLY A N 1
ATOM 995 C CA . GLY A 1 130 ? -1.055 -2.309 -8.804 1.00 98.44 130 GLY A CA 1
ATOM 996 C C . GLY A 1 130 ? -0.380 -1.155 -9.532 1.00 98.44 130 GLY A C 1
ATOM 997 O O . GLY A 1 130 ? -1.052 -0.291 -10.101 1.00 98.44 130 GLY A O 1
ATOM 998 N N . LYS A 1 131 ? 0.951 -1.157 -9.532 1.00 98.50 131 LYS A N 1
ATOM 999 C CA . LYS A 1 131 ? 1.779 -0.271 -10.356 1.00 98.50 131 LYS A CA 1
ATOM 1000 C C . LYS A 1 131 ? 2.763 -1.113 -11.164 1.00 98.50 131 LYS A C 1
ATOM 1002 O O . LYS A 1 131 ? 3.426 -1.982 -10.596 1.00 98.50 131 LYS A O 1
ATOM 1007 N N . THR A 1 132 ? 2.846 -0.900 -12.473 1.00 98.50 132 THR A N 1
ATOM 1008 C CA . THR A 1 132 ? 3.780 -1.640 -13.331 1.00 98.50 132 THR A CA 1
ATOM 1009 C C . THR A 1 132 ? 5.211 -1.232 -12.999 1.00 98.50 132 THR A C 1
ATOM 1011 O O . THR A 1 132 ? 5.560 -0.060 -13.092 1.00 98.50 132 THR A O 1
ATOM 1014 N N . ILE A 1 133 ? 6.037 -2.201 -12.608 1.00 98.25 133 ILE A N 1
ATOM 1015 C CA . ILE A 1 133 ? 7.449 -1.979 -12.291 1.00 98.25 133 ILE A CA 1
ATOM 1016 C C . ILE A 1 133 ? 8.195 -1.604 -13.585 1.00 98.25 133 ILE A C 1
ATOM 1018 O O . ILE A 1 133 ? 7.951 -2.248 -14.616 1.00 98.25 133 ILE A O 1
ATOM 1022 N N . PRO A 1 134 ? 9.097 -0.601 -13.557 1.00 97.62 134 PRO A N 1
ATOM 1023 C CA . PRO A 1 134 ? 9.879 -0.212 -14.728 1.00 97.62 134 PRO A CA 1
ATOM 1024 C C . PRO A 1 134 ? 10.645 -1.391 -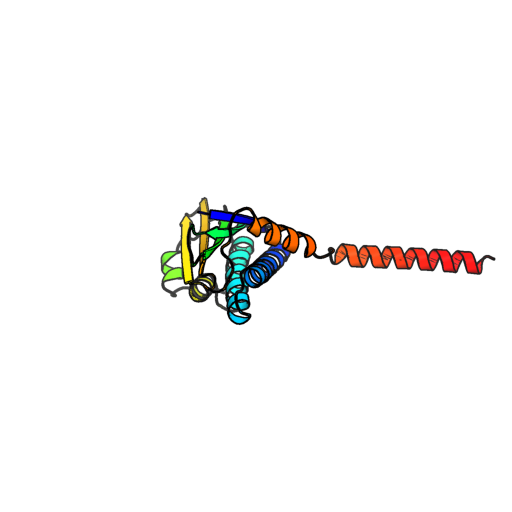15.348 1.00 97.62 134 PRO A C 1
ATOM 1026 O O . PRO A 1 134 ? 11.118 -2.291 -14.6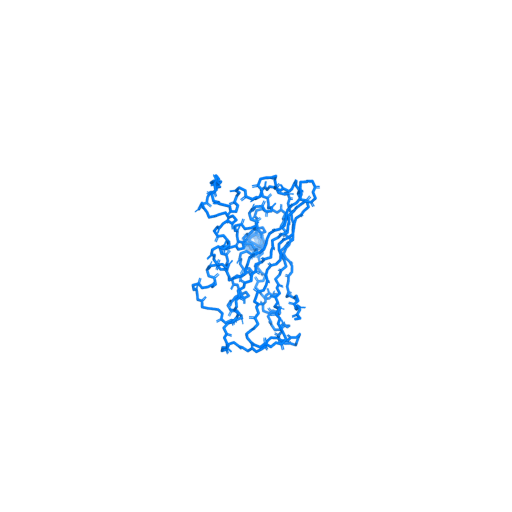52 1.00 97.62 134 PRO A O 1
ATOM 1029 N N . LEU A 1 135 ? 10.765 -1.415 -16.678 1.00 94.81 135 LEU A N 1
ATOM 1030 C CA . LEU A 1 135 ? 11.359 -2.549 -17.407 1.00 94.81 135 LEU A CA 1
ATOM 1031 C C . LEU A 1 135 ? 12.856 -2.723 -17.105 1.00 94.81 135 LEU A C 1
ATOM 1033 O O . LEU A 1 135 ? 13.379 -3.847 -17.135 1.00 94.81 135 LEU A O 1
ATOM 1037 N N . GLU A 1 136 ? 13.525 -1.611 -16.819 1.00 94.38 136 GLU A N 1
ATOM 1038 C CA . GLU A 1 136 ? 14.927 -1.498 -16.436 1.00 94.38 136 GLU A CA 1
ATOM 1039 C C . GLU A 1 136 ? 15.224 -2.054 -15.038 1.00 94.38 136 GLU A C 1
ATOM 1041 O O . GLU A 1 136 ? 16.356 -2.476 -14.792 1.00 94.38 136 GLU A O 1
ATOM 1046 N N . SER A 1 137 ? 14.226 -2.129 -14.151 1.00 94.50 137 SER A N 1
ATOM 1047 C CA . SER A 1 137 ? 14.384 -2.729 -12.824 1.00 94.50 137 SER A CA 1
ATOM 1048 C C . SER A 1 137 ? 14.760 -4.210 -12.938 1.00 94.50 137 SER A C 1
ATOM 1050 O O . SER A 1 137 ? 14.379 -4.871 -13.911 1.00 94.50 137 SER A O 1
ATOM 1052 N N . PRO A 1 138 ? 15.511 -4.786 -11.983 1.00 92.69 138 PRO A N 1
ATOM 1053 C CA . PRO A 1 138 ? 15.811 -6.215 -12.002 1.00 92.69 138 PRO A CA 1
ATOM 1054 C C . PRO A 1 138 ? 14.522 -7.052 -11.977 1.00 92.69 138 PRO A C 1
ATOM 1056 O O . PRO A 1 138 ? 13.457 -6.579 -11.590 1.00 92.69 138 PRO A O 1
ATOM 1059 N N . PHE A 1 139 ? 14.601 -8.301 -12.440 1.00 94.31 139 PHE A N 1
ATOM 1060 C CA . PHE A 1 139 ? 13.495 -9.236 -12.235 1.00 94.31 139 PHE A CA 1
ATOM 1061 C C . PHE A 1 139 ? 13.494 -9.670 -10.774 1.00 94.31 139 PHE A C 1
ATOM 1063 O O . PHE A 1 139 ? 14.535 -10.101 -10.284 1.00 94.31 139 PHE A O 1
ATOM 1070 N N . PHE A 1 140 ? 12.354 -9.574 -10.101 1.00 93.44 140 PHE A N 1
ATOM 1071 C CA . PHE A 1 140 ? 12.215 -9.900 -8.695 1.00 93.44 140 PHE A CA 1
ATOM 1072 C C . PHE A 1 140 ? 11.689 -11.322 -8.490 1.00 93.44 140 PHE A C 1
ATOM 1074 O O . PHE A 1 140 ? 10.576 -11.654 -8.897 1.00 93.44 140 PHE A O 1
ATOM 1081 N N . ASP A 1 141 ? 12.487 -12.165 -7.848 1.00 90.94 141 ASP A N 1
ATOM 1082 C CA . ASP A 1 141 ? 12.143 -13.530 -7.466 1.00 90.94 141 ASP A CA 1
ATOM 1083 C C . ASP A 1 141 ? 12.213 -13.686 -5.939 1.00 90.94 141 ASP A C 1
ATOM 1085 O O . ASP A 1 141 ? 12.516 -12.745 -5.207 1.00 90.94 141 ASP A O 1
ATOM 1089 N N . ASN A 1 142 ? 11.932 -14.884 -5.425 1.00 83.94 142 ASN A N 1
ATOM 1090 C CA . ASN A 1 142 ? 11.950 -15.112 -3.977 1.00 83.94 142 ASN A CA 1
ATOM 1091 C C . ASN A 1 142 ? 13.329 -14.862 -3.332 1.00 83.94 142 ASN A C 1
ATOM 1093 O O . ASN A 1 142 ? 13.391 -14.620 -2.131 1.00 83.94 142 ASN A O 1
ATOM 1097 N N . ILE A 1 143 ? 14.428 -14.926 -4.093 1.00 77.75 143 ILE A N 1
ATOM 1098 C CA . ILE A 1 143 ? 15.786 -14.764 -3.559 1.00 77.75 143 ILE A CA 1
ATOM 1099 C C . ILE A 1 143 ? 16.108 -13.279 -3.407 1.00 77.75 143 ILE A C 1
ATOM 1101 O O . ILE A 1 143 ? 16.577 -12.850 -2.355 1.00 77.75 143 ILE A O 1
ATOM 1105 N N . ASN A 1 144 ? 15.848 -12.473 -4.435 1.00 82.75 144 ASN A N 1
ATOM 1106 C CA . ASN A 1 144 ? 16.177 -11.050 -4.380 1.00 82.75 144 ASN A CA 1
ATOM 1107 C C . ASN A 1 144 ? 15.135 -10.208 -3.625 1.00 82.75 144 ASN A C 1
ATOM 1109 O O . ASN A 1 144 ? 15.490 -9.165 -3.078 1.00 82.75 144 ASN A O 1
ATOM 1113 N N . VAL A 1 145 ? 13.893 -10.685 -3.478 1.00 88.06 145 VAL A N 1
ATOM 1114 C CA . VAL A 1 145 ? 12.907 -10.050 -2.590 1.00 88.06 145 VAL A CA 1
ATOM 1115 C C . VAL A 1 145 ? 13.379 -10.069 -1.135 1.00 88.06 145 VAL A C 1
ATOM 1117 O O . VAL A 1 145 ? 13.099 -9.127 -0.396 1.00 88.06 145 VAL A O 1
ATOM 1120 N N . GLN A 1 146 ? 14.178 -11.061 -0.729 1.00 86.06 146 GLN A N 1
ATOM 1121 C CA . GLN A 1 146 ? 14.754 -11.083 0.616 1.00 86.06 146 GLN A CA 1
ATOM 1122 C C . GLN A 1 146 ? 15.636 -9.855 0.890 1.00 86.06 146 GLN A C 1
ATOM 1124 O O . GLN A 1 146 ? 15.598 -9.314 1.989 1.00 86.06 146 GLN A O 1
ATOM 1129 N N . GLN A 1 147 ? 16.351 -9.345 -0.118 1.00 85.25 147 GLN A N 1
ATOM 1130 C CA . GLN A 1 147 ? 17.164 -8.133 0.033 1.00 85.25 147 GLN A CA 1
ATOM 1131 C C . GLN A 1 147 ? 16.297 -6.899 0.311 1.00 85.25 147 GLN A C 1
ATOM 1133 O O . GLN A 1 147 ? 16.680 -6.040 1.103 1.00 85.25 147 GLN A O 1
ATOM 1138 N N . ILE A 1 148 ? 15.107 -6.830 -0.298 1.00 88.00 148 ILE A N 1
ATOM 1139 C CA . ILE A 1 148 ? 14.122 -5.776 -0.022 1.00 88.00 148 ILE A CA 1
ATOM 1140 C C . ILE A 1 148 ? 13.648 -5.883 1.428 1.00 88.00 148 ILE A C 1
ATOM 1142 O O . ILE A 1 148 ? 13.600 -4.880 2.136 1.00 88.00 148 ILE A O 1
ATOM 1146 N N . ILE A 1 149 ? 13.322 -7.095 1.886 1.00 87.19 149 ILE A N 1
ATOM 1147 C CA . ILE A 1 149 ? 12.875 -7.342 3.263 1.00 87.19 149 ILE A CA 1
ATOM 1148 C C . ILE A 1 149 ? 13.959 -6.929 4.264 1.00 87.19 149 ILE A C 1
ATOM 1150 O O . ILE A 1 149 ? 13.664 -6.210 5.220 1.00 87.19 149 ILE A O 1
ATOM 1154 N N . ASP A 1 150 ? 15.209 -7.323 4.028 1.00 86.69 150 ASP A N 1
ATOM 1155 C CA . ASP A 1 150 ? 16.335 -6.998 4.903 1.00 86.69 150 ASP A CA 1
ATOM 1156 C C . ASP A 1 150 ? 16.551 -5.481 5.006 1.00 86.69 150 ASP A C 1
ATOM 1158 O O . ASP A 1 150 ? 16.811 -4.963 6.093 1.00 86.69 150 ASP A O 1
ATOM 1162 N N . GLU A 1 151 ? 16.398 -4.748 3.900 1.00 86.31 151 GLU A N 1
ATOM 1163 C CA . GLU A 1 151 ? 16.503 -3.287 3.901 1.00 86.31 151 GLU A CA 1
ATOM 1164 C C . GLU A 1 151 ? 15.352 -2.629 4.677 1.00 86.31 151 GLU A C 1
ATOM 1166 O O . GLU A 1 151 ? 15.573 -1.729 5.489 1.00 86.31 151 GLU A O 1
ATOM 1171 N N . LEU A 1 152 ? 14.124 -3.138 4.535 1.00 85.88 152 LEU A N 1
ATOM 1172 C CA . LEU A 1 152 ? 12.977 -2.653 5.308 1.00 85.88 152 LEU A CA 1
ATOM 1173 C C . LEU A 1 152 ? 13.147 -2.879 6.818 1.00 85.88 152 LEU A C 1
ATOM 1175 O O . LEU A 1 152 ? 12.693 -2.054 7.618 1.00 85.88 152 LEU A O 1
ATOM 1179 N N . LEU A 1 153 ? 13.788 -3.974 7.227 1.00 80.19 153 LEU A N 1
ATOM 1180 C CA . LEU A 1 153 ? 14.047 -4.259 8.640 1.00 80.19 153 LEU A CA 1
ATOM 1181 C C . LEU A 1 153 ? 15.094 -3.317 9.251 1.00 80.19 153 LEU A C 1
ATOM 1183 O O . LEU A 1 153 ? 15.017 -3.034 10.445 1.00 80.19 153 LEU A O 1
ATOM 1187 N N . LYS A 1 154 ? 16.023 -2.776 8.455 1.00 79.19 154 LYS A N 1
ATOM 1188 C CA . LYS A 1 154 ? 16.972 -1.748 8.923 1.00 79.19 154 LYS A CA 1
ATOM 1189 C C . LYS A 1 154 ? 16.300 -0.396 9.153 1.00 79.19 154 LYS A C 1
ATOM 1191 O O . LYS A 1 154 ? 16.707 0.337 10.047 1.00 79.19 154 LYS A O 1
ATOM 1196 N N . GLU A 1 155 ? 15.264 -0.084 8.375 1.00 65.62 155 GLU A N 1
ATOM 1197 C CA . GLU A 1 155 ? 14.497 1.165 8.467 1.00 65.62 155 GLU A CA 1
ATOM 1198 C C . GLU A 1 155 ? 13.423 1.177 9.568 1.00 65.62 155 GLU A C 1
ATOM 1200 O O . GLU A 1 155 ? 12.610 2.098 9.593 1.00 65.62 155 GLU A O 1
ATOM 1205 N N . ILE A 1 156 ? 13.353 0.189 10.472 1.00 57.19 156 ILE A N 1
ATOM 1206 C CA . ILE A 1 156 ? 12.459 0.304 11.638 1.00 57.19 156 ILE A CA 1
ATOM 1207 C C . ILE A 1 156 ? 12.885 1.568 12.403 1.00 57.19 156 ILE A C 1
ATOM 1209 O O . ILE A 1 156 ? 13.993 1.584 12.946 1.00 57.19 156 ILE A O 1
ATOM 1213 N N . PRO A 1 157 ? 12.064 2.640 12.437 1.00 51.38 157 PRO A N 1
ATOM 1214 C CA . PRO A 1 157 ? 12.421 3.827 13.189 1.00 51.38 157 PRO A CA 1
ATOM 1215 C C . PRO A 1 157 ? 12.575 3.396 14.641 1.00 51.38 157 PRO A C 1
ATOM 1217 O O . PRO A 1 157 ? 11.694 2.709 15.167 1.00 51.38 157 PRO A O 1
ATOM 1220 N N . LYS A 1 158 ? 13.672 3.794 15.290 1.00 47.56 158 LYS A N 1
ATOM 1221 C CA . LYS A 1 158 ? 13.687 3.822 16.752 1.00 47.56 158 LYS A CA 1
ATOM 1222 C C . LYS A 1 158 ? 12.454 4.618 17.152 1.00 47.56 158 LYS A C 1
ATOM 1224 O O . LYS A 1 158 ? 12.249 5.720 16.643 1.00 47.56 158 LYS A O 1
ATOM 1229 N N . ASP A 1 159 ? 11.579 4.009 17.941 1.00 57.28 159 ASP A N 1
ATOM 1230 C CA . ASP A 1 159 ? 10.358 4.652 18.408 1.00 57.28 159 ASP A CA 1
ATOM 1231 C C . ASP A 1 159 ? 10.741 6.052 18.935 1.00 57.28 159 ASP A C 1
ATOM 1233 O O . ASP A 1 159 ? 11.642 6.145 19.770 1.00 57.28 159 ASP A O 1
ATOM 1237 N N . PRO A 1 160 ? 10.140 7.160 18.461 1.00 58.44 160 PRO A N 1
ATOM 1238 C CA . PRO A 1 160 ? 10.433 8.488 19.000 1.00 58.44 160 PRO A CA 1
ATOM 1239 C C . PRO A 1 160 ? 10.286 8.535 20.528 1.00 58.44 160 PRO A C 1
ATOM 1241 O O . PRO A 1 160 ? 10.977 9.290 21.212 1.00 58.44 160 PRO A O 1
ATOM 1244 N N . LEU A 1 161 ? 9.414 7.688 21.088 1.00 62.47 161 LEU A N 1
ATOM 1245 C CA . LEU A 1 161 ? 9.285 7.489 22.524 1.00 62.47 161 LEU A CA 1
ATOM 1246 C C . LEU A 1 161 ? 10.505 6.776 23.133 1.00 62.47 161 LEU A C 1
ATOM 1248 O O . LEU A 1 161 ? 10.885 7.097 24.259 1.00 62.47 161 LEU A O 1
ATOM 1252 N N . GLU A 1 162 ? 11.123 5.827 22.424 1.00 66.75 162 GLU A N 1
ATOM 1253 C CA . GLU A 1 162 ? 12.410 5.232 22.806 1.00 66.75 162 GLU A CA 1
ATOM 1254 C C . GLU A 1 162 ? 13.551 6.243 22.733 1.00 66.75 162 GLU A C 1
ATOM 1256 O O . GLU A 1 162 ? 14.341 6.292 23.670 1.00 66.75 162 GLU A O 1
ATOM 1261 N N . GLU A 1 163 ? 13.616 7.095 21.706 1.00 67.25 163 GLU A N 1
ATOM 1262 C CA . GLU A 1 163 ? 14.638 8.150 21.626 1.00 67.25 163 GLU A CA 1
ATOM 1263 C C . GLU A 1 163 ? 14.518 9.133 22.798 1.00 67.25 163 GLU A C 1
ATOM 1265 O O . GLU A 1 163 ? 15.509 9.441 23.463 1.00 67.25 163 GLU A O 1
ATOM 1270 N N . ILE A 1 164 ? 13.293 9.556 23.128 1.00 75.62 164 ILE A N 1
ATOM 1271 C CA . ILE A 1 164 ? 13.029 10.416 24.290 1.00 75.62 164 ILE A CA 1
ATOM 1272 C C . ILE A 1 164 ? 13.353 9.685 25.602 1.00 75.62 164 ILE A C 1
ATOM 1274 O O . ILE A 1 164 ? 13.933 10.274 26.518 1.00 75.62 164 ILE A O 1
ATOM 1278 N N . ARG A 1 165 ? 13.007 8.397 25.733 1.00 72.00 165 ARG A N 1
ATOM 1279 C CA . ARG A 1 165 ? 13.358 7.591 26.919 1.00 72.00 165 ARG A CA 1
ATOM 1280 C C . ARG A 1 165 ? 14.865 7.445 27.077 1.00 72.00 165 ARG A C 1
ATOM 1282 O O . ARG A 1 165 ? 15.357 7.551 28.199 1.00 72.00 165 ARG A O 1
ATOM 1289 N N . GLN A 1 166 ? 15.580 7.230 25.980 1.00 78.50 166 GLN A N 1
ATOM 1290 C CA . GLN A 1 166 ? 17.028 7.103 25.968 1.00 78.50 166 GLN A CA 1
ATOM 1291 C C . GLN A 1 166 ? 17.690 8.428 26.364 1.00 78.50 166 GLN A C 1
ATOM 1293 O O . GLN A 1 166 ? 18.514 8.436 27.277 1.00 78.50 166 GLN A O 1
ATOM 1298 N N . GLN A 1 167 ? 17.245 9.555 25.797 1.00 77.38 167 GLN A N 1
ATOM 1299 C CA . GLN A 1 167 ? 17.705 10.889 26.203 1.00 77.38 167 GLN A CA 1
ATOM 1300 C C . GLN A 1 167 ? 17.445 11.165 27.687 1.00 77.38 167 GLN A C 1
ATOM 1302 O O . GLN A 1 167 ? 18.332 11.649 28.386 1.00 77.38 167 GLN A O 1
ATOM 1307 N N . ASN A 1 168 ? 16.264 10.814 28.204 1.00 85.56 168 ASN A N 1
ATOM 1308 C CA . ASN A 1 168 ? 15.954 10.978 29.626 1.00 85.56 168 ASN A CA 1
ATOM 1309 C C . ASN A 1 168 ? 16.875 10.136 30.523 1.00 85.56 168 ASN A C 1
ATOM 1311 O O . ASN A 1 168 ? 17.320 10.613 31.566 1.00 85.56 168 ASN A O 1
ATOM 1315 N N . GLN A 1 169 ? 17.187 8.899 30.127 1.00 88.81 169 GLN A N 1
ATOM 1316 C CA . GLN A 1 169 ? 18.118 8.044 30.870 1.00 88.81 169 GLN A CA 1
ATOM 1317 C C . GLN A 1 169 ? 19.550 8.588 30.852 1.00 88.81 169 GLN A C 1
ATOM 1319 O O . GLN A 1 169 ? 20.234 8.541 31.876 1.00 88.81 169 GLN A O 1
ATOM 1324 N N . GLU A 1 170 ? 20.006 9.117 29.717 1.00 89.81 170 GLU A N 1
ATOM 1325 C CA . GLU A 1 170 ? 21.317 9.762 29.598 1.00 89.81 170 GLU A CA 1
ATOM 1326 C C . GLU A 1 170 ? 21.402 11.028 30.460 1.00 89.81 170 GLU A C 1
ATOM 1328 O O . GLU A 1 170 ? 22.387 11.218 31.176 1.00 89.81 170 GLU A O 1
ATOM 1333 N N . LEU A 1 171 ? 20.338 11.839 30.486 1.00 87.62 171 LEU A N 1
ATOM 1334 C CA . LEU A 1 171 ? 20.254 13.030 31.332 1.00 87.62 171 LEU A CA 1
ATOM 1335 C C . LEU A 1 171 ? 20.350 12.675 32.824 1.00 87.62 171 LEU A C 1
ATOM 1337 O O . LEU A 1 171 ? 21.097 13.310 33.567 1.00 87.62 171 LEU A O 1
ATOM 1341 N N . ILE A 1 172 ? 19.619 11.643 33.261 1.00 90.12 172 ILE A N 1
ATOM 1342 C CA . ILE A 1 172 ? 19.641 11.167 34.653 1.00 90.12 172 ILE A CA 1
ATOM 1343 C C . ILE A 1 172 ? 21.053 10.719 35.045 1.00 90.12 172 ILE A C 1
ATOM 1345 O O . ILE A 1 172 ? 21.552 11.138 36.089 1.00 90.12 172 ILE A O 1
ATOM 1349 N N . LYS A 1 173 ? 21.729 9.937 34.193 1.00 92.06 173 LYS A N 1
ATOM 1350 C CA . LYS A 1 173 ? 23.115 9.509 34.441 1.00 92.06 173 LYS A CA 1
ATOM 1351 C C . LYS A 1 173 ? 24.071 10.695 34.561 1.00 92.06 173 LYS A C 1
ATOM 1353 O O . LYS A 1 173 ? 24.869 10.736 35.495 1.00 92.06 173 LYS A O 1
ATOM 1358 N N . ALA A 1 174 ? 23.953 11.685 33.676 1.00 88.62 174 ALA A N 1
ATOM 1359 C CA . ALA A 1 174 ? 24.774 12.893 33.741 1.00 88.62 174 ALA A CA 1
ATOM 1360 C C . ALA A 1 174 ? 24.558 13.663 35.060 1.00 88.62 174 ALA A C 1
ATOM 1362 O O . ALA A 1 174 ? 25.518 14.136 35.673 1.00 88.62 174 ALA A O 1
ATOM 1363 N N . TYR A 1 175 ? 23.316 13.749 35.551 1.00 86.00 175 TYR A N 1
ATOM 1364 C CA . TYR A 1 175 ? 23.029 14.352 36.857 1.00 86.00 175 TYR A CA 1
ATOM 1365 C C . TYR A 1 175 ? 23.625 13.561 38.027 1.00 86.00 175 TYR A C 1
ATOM 1367 O O . TYR A 1 175 ? 24.141 14.171 38.967 1.00 86.00 175 TYR A O 1
ATOM 1375 N N . GLU A 1 176 ? 23.588 12.228 37.984 1.00 90.62 176 GLU A N 1
ATOM 1376 C CA . GLU A 1 176 ? 24.194 11.377 39.015 1.00 90.62 176 GLU A CA 1
ATOM 1377 C C . GLU A 1 176 ? 25.719 11.536 39.080 1.00 90.62 176 GLU A C 1
ATOM 1379 O O . GLU A 1 176 ? 26.286 11.624 40.173 1.00 90.62 176 GLU A O 1
ATOM 1384 N N . GLU A 1 177 ? 26.389 11.622 37.929 1.00 88.31 177 GLU A N 1
ATOM 1385 C CA . GLU A 1 177 ? 27.835 11.862 37.851 1.00 88.31 177 GLU A CA 1
ATOM 1386 C C . GLU A 1 177 ? 28.216 13.243 38.396 1.00 88.31 177 GLU A C 1
ATOM 1388 O O . GLU A 1 177 ? 29.123 13.359 39.225 1.00 88.31 177 GLU A O 1
ATOM 1393 N N . LEU A 1 178 ? 27.470 14.291 38.025 1.00 85.44 178 LEU A N 1
ATOM 1394 C CA . LEU A 1 178 ? 27.666 15.638 38.569 1.00 85.44 178 LEU A CA 1
ATOM 1395 C C . LEU A 1 178 ? 27.444 15.688 40.088 1.00 85.44 178 LEU A C 1
ATOM 1397 O O . LEU A 1 178 ? 28.168 16.387 40.799 1.00 85.44 178 LEU A O 1
ATOM 1401 N N . ALA A 1 179 ? 26.461 14.947 40.604 1.00 80.56 179 ALA A N 1
ATOM 1402 C CA . ALA A 1 179 ? 26.183 14.877 42.036 1.00 80.56 179 ALA A CA 1
ATOM 1403 C C . ALA A 1 179 ? 27.282 14.140 42.820 1.00 80.56 179 ALA A C 1
ATOM 1405 O O . ALA A 1 179 ? 27.577 14.530 43.952 1.00 80.56 179 ALA A O 1
ATOM 1406 N N . LYS A 1 180 ? 27.905 13.109 42.233 1.00 80.75 180 LYS A N 1
ATOM 1407 C CA . LYS A 1 180 ? 29.063 12.417 42.826 1.00 80.75 180 LYS A CA 1
ATOM 1408 C C . LYS A 1 180 ? 30.294 13.320 42.865 1.00 80.75 180 LYS A C 1
ATOM 1410 O O . LYS A 1 180 ? 30.916 13.435 43.916 1.00 80.75 180 LYS A O 1
ATOM 1415 N N . ASN A 1 181 ? 30.572 14.036 41.777 1.00 74.75 181 ASN A N 1
ATOM 1416 C CA . ASN A 1 181 ? 31.729 14.932 41.681 1.00 74.75 181 ASN A CA 1
ATOM 1417 C C . ASN A 1 181 ? 31.629 16.172 42.583 1.00 74.75 181 ASN A C 1
ATOM 1419 O O . ASN A 1 181 ? 32.645 16.768 42.906 1.00 74.75 181 ASN A O 1
ATOM 1423 N N . ARG A 1 182 ? 30.423 16.569 43.012 1.00 67.94 182 ARG A N 1
ATOM 1424 C CA . ARG A 1 182 ? 30.224 17.656 43.992 1.00 67.94 182 ARG A CA 1
ATOM 1425 C C . ARG A 1 182 ? 30.403 17.224 45.454 1.00 67.94 182 ARG A C 1
ATOM 1427 O O . ARG A 1 182 ? 30.356 18.080 46.333 1.00 67.94 182 ARG A O 1
ATOM 1434 N N . LYS A 1 183 ? 30.526 15.920 45.727 1.00 58.69 183 LYS A N 1
ATOM 1435 C CA . LYS A 1 183 ? 30.677 15.349 47.080 1.00 58.69 183 LYS A CA 1
ATOM 1436 C C . LYS A 1 183 ? 32.085 14.795 47.357 1.00 58.69 183 LYS A C 1
ATOM 1438 O O . LYS A 1 183 ? 32.293 14.237 48.432 1.00 58.69 183 LYS A O 1
ATOM 1443 N N . SER A 1 184 ? 33.013 14.915 46.407 1.00 52.56 184 SER A N 1
ATOM 1444 C CA . SER A 1 184 ? 34.461 14.684 46.569 1.00 52.56 184 SER A CA 1
ATOM 1445 C C . SER A 1 184 ? 35.193 16.018 46.553 1.00 52.56 184 SER A C 1
ATOM 1447 O O . SER A 1 184 ? 36.238 16.098 47.228 1.00 52.56 184 SER A O 1
#

Foldseek 3Di:
DKDWQDKQKQQDPVSLVVQLVLLLLVCVLLPHDPLLSVLRSVLSSQLSVCCVPFQNIWMWIWIWDDPDPQIKTKIKTWGQGQWDDPVVCVCVVVDFDPDDPRCHNVVSVVSAPDWDKDTDGRGTIMIMTIHGRDRPGDDDDPVVSVVSNVVVVVPPPCPVVNVVVVVVVVVVVVVVVVVVVVVD

pLDDT: mean 88.24, std 12.72, range [47.56, 98.75]

Sequence (184 aa):
MLINIITVKIKYEQDVVLARQRARTIAGLLGFDNNDQTRISTAVSEIARNIYKYAGGGDITFGIDGDKKPQVFIIICEDKGKGIENLDEILEGNYKSTTGMGLGILGAKKLMDYFHIESKVGEGTKVVMGKTIPLESPFFDNINVQQIIDELLKEIPKDPLEEIRQQNQELIKAYEELAKNRKS

Secondary structure (DSSP, 8-state):
-EEEEEEEEE-SHHHHHHHHHHHHHHHHHTT--HHHHHHHHHHHHHHHHHIIIIIS-EEEEEEEE-SSSSPEEEEEEEE-SS--TTHHHHHTT-----STTS-HHHHHHHHSSEEEEEEETTTEEEEEEEEEPPTTSPPP-HHHHHHHHHHHHHT-PPPHHHHHHHHHHHHHHHHHHHHHHT--

Radius of gyration: 20.85 Å; chains: 1; bounding box: 58×33×64 Å